Protein AF-A0A7R9XTR7-F1 (afdb_monomer_lite)

Structure (mmCIF, N/CA/C/O backbone):
data_AF-A0A7R9XTR7-F1
#
_entry.id   AF-A0A7R9XTR7-F1
#
loop_
_atom_site.group_PDB
_atom_site.id
_atom_site.type_symbol
_atom_site.label_atom_id
_atom_site.label_alt_id
_atom_site.label_comp_id
_atom_site.label_asym_id
_atom_site.label_entity_id
_atom_site.label_seq_id
_atom_site.pdbx_PDB_ins_code
_atom_site.Cartn_x
_atom_site.Cartn_y
_atom_site.Cartn_z
_atom_site.occupancy
_atom_site.B_iso_or_equiv
_atom_site.auth_seq_id
_atom_site.auth_comp_id
_atom_site.auth_asym_id
_atom_site.auth_atom_id
_atom_site.pdbx_PDB_model_num
ATOM 1 N N . ARG A 1 1 ? 5.551 -9.194 13.605 1.00 37.19 1 ARG A N 1
ATOM 2 C CA . ARG A 1 1 ? 5.983 -8.670 12.288 1.00 37.19 1 ARG A CA 1
ATOM 3 C C . ARG A 1 1 ? 6.541 -9.887 11.592 1.00 37.19 1 ARG A C 1
ATOM 5 O O . ARG A 1 1 ? 7.713 -10.141 11.761 1.00 37.19 1 ARG A O 1
ATOM 12 N N . A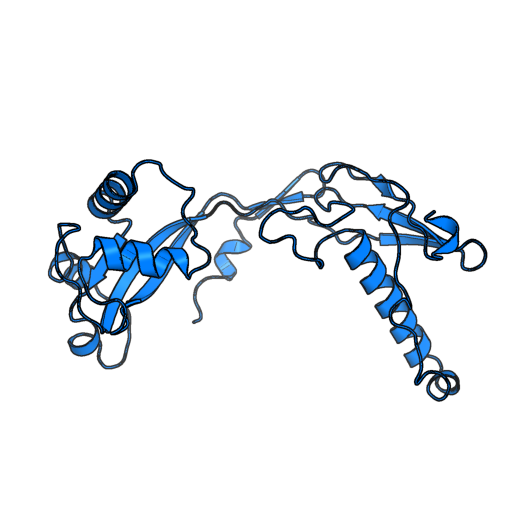SP A 1 2 ? 5.629 -10.682 11.061 1.00 39.00 2 ASP A N 1
ATOM 13 C CA . ASP A 1 2 ? 5.811 -11.920 10.304 1.00 39.00 2 ASP A CA 1
ATOM 14 C C . ASP A 1 2 ? 4.381 -12.432 10.219 1.00 39.00 2 ASP A C 1
ATOM 16 O O . ASP A 1 2 ? 3.925 -13.079 11.146 1.00 39.00 2 ASP A O 1
ATOM 20 N N . ASP A 1 3 ? 3.631 -11.944 9.237 1.00 37.72 3 ASP A N 1
ATOM 21 C CA . ASP A 1 3 ? 2.343 -12.509 8.846 1.00 37.72 3 ASP A CA 1
ATOM 22 C C . ASP A 1 3 ? 2.121 -12.111 7.380 1.00 37.72 3 ASP A C 1
ATOM 24 O O . ASP A 1 3 ? 1.920 -10.934 7.061 1.00 37.72 3 ASP A O 1
ATOM 28 N N . ASP A 1 4 ? 2.172 -13.131 6.524 1.00 44.88 4 ASP A N 1
ATOM 29 C CA . ASP A 1 4 ? 1.350 -13.259 5.317 1.00 44.88 4 ASP A CA 1
ATOM 30 C C . ASP A 1 4 ? 1.764 -12.589 3.992 1.00 44.88 4 ASP A C 1
ATOM 32 O O . ASP A 1 4 ? 0.917 -12.307 3.145 1.00 44.88 4 ASP A O 1
ATOM 36 N N . ASP A 1 5 ? 3.061 -12.418 3.715 1.00 44.66 5 ASP A N 1
ATOM 37 C CA . ASP A 1 5 ? 3.494 -12.135 2.328 1.00 44.66 5 ASP A CA 1
ATOM 38 C C . ASP A 1 5 ? 3.376 -13.374 1.405 1.00 44.66 5 ASP A C 1
ATOM 40 O O . ASP A 1 5 ? 3.413 -13.239 0.180 1.00 44.66 5 ASP A O 1
ATOM 44 N N . SER A 1 6 ? 3.193 -14.584 1.957 1.00 44.28 6 SER A N 1
ATOM 45 C CA . SER A 1 6 ? 2.977 -15.813 1.174 1.00 44.28 6 SER A CA 1
ATOM 46 C C . SER A 1 6 ? 1.624 -15.833 0.460 1.00 44.28 6 SER A C 1
ATOM 48 O O . SER A 1 6 ? 1.544 -16.286 -0.679 1.00 44.28 6 SER A O 1
ATOM 50 N N . ASP A 1 7 ? 0.587 -15.270 1.082 1.00 49.12 7 ASP A N 1
ATOM 51 C CA . ASP A 1 7 ? -0.782 -15.224 0.549 1.00 49.12 7 ASP A CA 1
ATOM 52 C C . ASP A 1 7 ? -0.934 -14.252 -0.639 1.00 49.12 7 ASP A C 1
ATOM 54 O O . ASP A 1 7 ? -1.880 -14.340 -1.425 1.00 49.12 7 ASP A O 1
ATOM 58 N N . ALA A 1 8 ? -0.003 -13.303 -0.791 1.00 46.91 8 ALA A N 1
ATOM 59 C CA . ALA A 1 8 ? -0.011 -12.324 -1.877 1.00 46.91 8 ALA A CA 1
ATOM 60 C C . ALA A 1 8 ? 0.462 -12.908 -3.221 1.00 46.91 8 ALA A C 1
ATOM 62 O O . ALA A 1 8 ? 0.075 -12.402 -4.279 1.00 46.91 8 ALA A O 1
ATOM 63 N N . LEU A 1 9 ? 1.288 -13.962 -3.200 1.00 50.53 9 LEU A N 1
ATOM 64 C CA . LEU A 1 9 ? 1.803 -14.602 -4.416 1.00 50.53 9 LEU A CA 1
ATOM 65 C C . LEU A 1 9 ? 0.721 -15.431 -5.125 1.00 50.53 9 LEU A C 1
ATOM 67 O O . LEU A 1 9 ? 0.607 -15.336 -6.348 1.00 50.53 9 LEU A O 1
ATOM 71 N N . ASP A 1 10 ? -0.131 -16.130 -4.369 1.00 57.94 10 ASP A N 1
ATOM 72 C CA . ASP A 1 10 ? -1.211 -16.982 -4.901 1.00 57.94 10 ASP A CA 1
ATOM 73 C C . ASP A 1 10 ? -2.412 -16.200 -5.464 1.00 57.94 10 ASP A C 1
ATOM 75 O O . ASP A 1 10 ? -3.229 -16.749 -6.201 1.00 57.94 10 ASP A O 1
ATOM 79 N N . ARG A 1 11 ? -2.519 -14.899 -5.168 1.00 65.94 11 ARG A N 1
ATOM 80 C CA . ARG A 1 11 ? -3.630 -14.030 -5.611 1.00 65.94 11 ARG A CA 1
ATOM 81 C C . ARG A 1 11 ? -3.288 -13.157 -6.812 1.00 65.94 11 ARG A C 1
ATOM 83 O O . ARG A 1 11 ? -4.054 -12.255 -7.160 1.00 65.94 11 ARG A O 1
ATOM 90 N N . SER A 1 12 ? -2.119 -13.366 -7.415 1.00 72.50 12 SER A N 1
ATOM 91 C CA . SER A 1 12 ? -1.645 -12.545 -8.524 1.00 72.50 12 SER A CA 1
ATOM 92 C C . SER A 1 12 ? -1.768 -13.253 -9.870 1.00 72.50 12 SER A C 1
ATOM 94 O O . SER A 1 12 ? -1.501 -14.444 -9.988 1.00 72.50 12 SER A O 1
ATOM 96 N N . PHE A 1 13 ? -2.167 -12.513 -10.904 1.00 70.75 13 PHE A N 1
ATOM 97 C CA . PHE A 1 13 ? -2.203 -13.012 -12.277 1.00 70.75 13 PHE A CA 1
ATOM 98 C C . PHE A 1 13 ? -1.620 -11.982 -13.241 1.00 70.75 13 PHE A C 1
ATOM 100 O O . PHE A 1 13 ? -1.721 -10.774 -13.022 1.00 70.75 13 PHE A O 1
ATOM 107 N N . ALA A 1 14 ? -0.999 -12.463 -14.314 1.00 69.62 14 ALA A N 1
ATOM 108 C CA . ALA A 1 14 ? -0.421 -11.620 -15.351 1.00 69.62 14 ALA A CA 1
ATOM 109 C C . ALA A 1 14 ? -1.361 -11.547 -16.561 1.00 69.62 14 ALA A C 1
ATOM 111 O O . ALA A 1 14 ? -1.838 -12.572 -17.047 1.00 69.62 14 ALA A O 1
ATOM 112 N N . CYS A 1 15 ? -1.636 -10.344 -17.062 1.00 61.56 15 CYS A N 1
ATOM 113 C CA . CYS A 1 15 ? -2.383 -10.149 -18.302 1.00 61.56 15 CYS A CA 1
ATOM 114 C C . CYS A 1 15 ? -1.872 -8.910 -19.039 1.00 61.56 15 CYS A C 1
ATOM 116 O O . CYS A 1 15 ? -1.843 -7.816 -18.483 1.00 61.56 15 CYS A O 1
ATOM 118 N N . GLY A 1 16 ? -1.457 -9.077 -20.297 1.00 55.44 16 GLY A N 1
ATOM 119 C CA . GLY A 1 16 ? -0.997 -7.965 -21.131 1.00 55.44 16 GLY A CA 1
ATOM 120 C C . GLY A 1 16 ? 0.206 -7.201 -20.565 1.00 55.44 16 GLY A C 1
ATOM 121 O O . GLY A 1 16 ? 0.227 -5.985 -20.691 1.00 55.44 16 GLY A O 1
ATOM 122 N N . GLY A 1 17 ? 1.174 -7.875 -19.926 1.00 57.94 17 GLY A N 1
ATOM 123 C CA . GLY A 1 17 ? 2.385 -7.249 -19.365 1.00 57.94 17 GLY A CA 1
ATOM 124 C C . GLY A 1 17 ? 2.191 -6.593 -17.989 1.00 57.94 17 GLY A C 1
ATOM 125 O O . GLY A 1 17 ? 3.024 -5.809 -17.530 1.00 57.94 17 GLY A O 1
ATOM 126 N N . LEU A 1 18 ? 1.052 -6.855 -17.347 1.00 60.84 18 LEU A N 1
ATOM 127 C CA . LEU A 1 18 ? 0.656 -6.306 -16.058 1.00 60.84 18 LEU A CA 1
ATOM 128 C C . LEU A 1 18 ? 0.387 -7.427 -15.062 1.00 60.84 18 LEU A C 1
ATOM 130 O O . LEU A 1 18 ? -0.408 -8.323 -15.339 1.00 60.84 18 LEU A O 1
ATOM 134 N N . ARG A 1 19 ? 0.969 -7.311 -13.868 1.00 71.94 19 ARG A N 1
ATOM 135 C CA . ARG A 1 19 ? 0.603 -8.093 -12.691 1.00 71.94 19 ARG A CA 1
ATOM 136 C C . ARG A 1 19 ? -0.593 -7.437 -12.015 1.00 71.94 19 ARG A C 1
ATOM 138 O O . ARG A 1 19 ? -0.502 -6.321 -11.492 1.00 71.94 19 ARG A O 1
ATOM 145 N N . TYR A 1 20 ? -1.690 -8.169 -11.995 1.00 68.62 20 TYR A N 1
ATOM 146 C CA . TYR A 1 20 ? -2.881 -7.893 -11.213 1.00 68.62 20 TYR A CA 1
ATOM 147 C C . TYR A 1 20 ? -2.810 -8.681 -9.913 1.00 68.62 20 TYR A C 1
ATOM 149 O O . TYR A 1 20 ? -2.221 -9.759 -9.867 1.00 68.62 20 TYR A O 1
ATOM 157 N N . VAL A 1 21 ? -3.426 -8.146 -8.868 1.00 72.50 21 VAL A N 1
ATOM 158 C CA . VAL A 1 21 ? -3.667 -8.871 -7.622 1.00 72.50 21 VAL A CA 1
ATOM 159 C C . VAL A 1 21 ? -5.155 -8.794 -7.355 1.00 72.50 21 VAL A C 1
ATOM 161 O O . VAL A 1 21 ? -5.735 -7.704 -7.402 1.00 72.50 21 VAL A O 1
ATOM 164 N N . GLU A 1 22 ? -5.777 -9.946 -7.131 1.00 70.38 22 GLU A N 1
ATOM 165 C CA . GLU A 1 22 ? -7.180 -10.010 -6.748 1.00 70.38 22 GLU A CA 1
ATOM 166 C C . GLU A 1 22 ? -7.400 -9.183 -5.470 1.00 70.38 22 GLU A C 1
ATOM 168 O O . GLU A 1 22 ? -6.570 -9.244 -4.559 1.00 70.38 22 GLU A O 1
ATOM 173 N N . PRO A 1 23 ? -8.480 -8.383 -5.373 1.00 74.62 23 PRO A N 1
ATOM 174 C CA . PRO A 1 23 ? -8.777 -7.657 -4.149 1.00 74.62 23 PRO A CA 1
ATOM 175 C C . PRO A 1 23 ? -8.852 -8.606 -2.953 1.00 74.62 23 PRO A C 1
ATOM 177 O O . PRO A 1 23 ? -9.579 -9.595 -2.980 1.00 74.62 23 PRO A O 1
ATOM 180 N N . TYR A 1 24 ? -8.137 -8.284 -1.881 1.00 73.88 24 TYR A N 1
ATOM 181 C CA . TYR A 1 24 ? -8.086 -9.130 -0.690 1.00 73.88 24 TYR A CA 1
ATOM 182 C C . TYR A 1 24 ? -8.361 -8.331 0.572 1.00 73.88 24 TYR A C 1
ATOM 184 O O . TYR A 1 24 ? -8.251 -7.104 0.605 1.00 73.88 24 TYR A O 1
ATOM 192 N N . ARG A 1 25 ? -8.725 -9.030 1.646 1.00 79.94 25 ARG A N 1
ATOM 193 C CA . ARG A 1 25 ? -8.897 -8.408 2.955 1.00 79.94 25 ARG A CA 1
ATOM 194 C C . ARG A 1 25 ? -7.608 -8.520 3.745 1.00 79.94 25 ARG A C 1
ATOM 196 O O . ARG A 1 25 ? -7.034 -9.596 3.841 1.00 79.94 25 ARG A O 1
ATOM 203 N N . ARG A 1 26 ? -7.166 -7.408 4.323 1.00 80.62 26 ARG A N 1
ATOM 204 C CA . ARG A 1 26 ? -5.996 -7.360 5.202 1.00 80.62 26 ARG A CA 1
ATOM 205 C C . ARG A 1 26 ? -6.397 -6.807 6.553 1.00 80.62 26 ARG A C 1
ATOM 207 O O . ARG A 1 26 ? -7.062 -5.771 6.616 1.00 80.62 26 ARG A O 1
ATOM 214 N N . ARG A 1 27 ? -5.952 -7.470 7.618 1.00 84.31 27 ARG A N 1
ATOM 215 C CA . ARG A 1 27 ? -6.090 -6.990 8.993 1.00 84.31 27 ARG A CA 1
ATOM 216 C C . ARG A 1 27 ? -4.797 -6.337 9.440 1.00 84.31 27 ARG A C 1
ATOM 218 O O . ARG A 1 27 ? -3.711 -6.859 9.207 1.00 84.31 27 ARG A O 1
ATOM 225 N N . VAL A 1 28 ? -4.916 -5.179 10.069 1.00 82.06 28 VAL A N 1
ATOM 226 C CA . VAL A 1 28 ? -3.787 -4.475 10.668 1.00 82.06 28 VAL A CA 1
ATOM 227 C C . VAL A 1 28 ? -4.092 -4.208 12.123 1.00 82.06 28 VAL A C 1
ATOM 229 O O . VAL A 1 28 ? -5.154 -3.696 12.468 1.00 82.06 28 VAL A O 1
ATOM 232 N N . ARG A 1 29 ? -3.128 -4.565 12.969 1.00 86.31 29 ARG A N 1
ATOM 233 C CA . ARG A 1 29 ? -3.207 -4.405 14.414 1.00 86.31 29 ARG A CA 1
ATOM 234 C C . ARG A 1 29 ? -2.263 -3.299 14.861 1.00 86.31 29 ARG A C 1
ATOM 236 O O . ARG A 1 29 ? -1.080 -3.309 14.521 1.00 86.31 29 ARG A O 1
ATOM 243 N N . VAL A 1 30 ? -2.780 -2.345 15.625 1.00 85.94 30 VAL A N 1
ATOM 244 C CA . VAL A 1 30 ? -2.042 -1.172 16.107 1.00 85.94 30 VAL A CA 1
ATOM 245 C C . VAL A 1 30 ? -2.338 -0.970 17.585 1.00 85.94 30 VAL A C 1
ATOM 247 O O . VAL A 1 30 ? -3.437 -1.251 18.050 1.00 85.94 30 VAL A O 1
ATOM 250 N N . ARG A 1 31 ? -1.361 -0.470 18.346 1.00 88.69 31 ARG A N 1
ATOM 251 C CA . ARG A 1 31 ? -1.598 -0.037 19.726 1.00 88.69 31 ARG A CA 1
ATOM 252 C C . ARG A 1 31 ? -1.850 1.460 19.792 1.00 88.69 31 ARG A C 1
ATOM 254 O O . ARG A 1 31 ? -1.109 2.250 19.202 1.00 88.69 31 ARG A O 1
ATOM 261 N N . VAL A 1 32 ? -2.867 1.843 20.553 1.00 89.19 32 VAL A N 1
ATOM 262 C CA . VAL A 1 32 ? -3.177 3.247 20.825 1.00 89.19 32 VAL A CA 1
ATOM 263 C C . VAL A 1 32 ? -2.072 3.831 21.697 1.00 89.19 32 VAL A C 1
ATOM 265 O O . VAL A 1 32 ? -1.732 3.287 22.748 1.00 89.19 32 VAL A O 1
ATOM 268 N N . SER A 1 33 ? -1.460 4.918 21.238 1.00 88.31 33 SER A N 1
ATOM 269 C CA . SER A 1 33 ? -0.439 5.624 22.007 1.00 88.31 33 SER A CA 1
ATOM 270 C C . SER A 1 33 ? -1.089 6.651 22.928 1.00 88.31 33 SER A C 1
ATOM 272 O O . SER A 1 33 ? -2.184 7.130 22.655 1.00 88.31 33 SER A O 1
ATOM 274 N N . LYS A 1 34 ? -0.380 7.058 23.985 1.00 89.69 34 LYS A N 1
ATOM 275 C CA . LYS A 1 34 ? -0.881 8.041 24.959 1.00 89.69 34 LYS A CA 1
ATOM 276 C C . LYS A 1 34 ? -1.281 9.388 24.354 1.00 89.69 34 LYS A C 1
ATOM 278 O O . LYS A 1 34 ? -2.157 10.059 24.870 1.00 89.69 34 LYS A O 1
ATOM 283 N N . ARG A 1 35 ? -0.660 9.794 23.244 1.00 88.75 35 ARG A N 1
ATOM 284 C CA . ARG A 1 35 ? -1.013 11.042 22.545 1.00 88.75 35 ARG A CA 1
ATOM 285 C C . ARG A 1 35 ? -2.368 10.964 21.828 1.00 88.75 35 ARG A C 1
ATOM 287 O O . ARG A 1 35 ? -2.907 11.998 21.456 1.00 88.75 35 ARG A O 1
ATOM 294 N N . HIS A 1 36 ? -2.859 9.752 21.597 1.00 87.81 36 HIS A N 1
ATOM 295 C CA . HIS A 1 36 ? -4.021 9.459 20.767 1.00 87.81 36 HIS A CA 1
ATOM 296 C C . HIS A 1 36 ? -5.113 8.725 21.547 1.00 87.81 36 HIS A C 1
ATOM 298 O O . HIS A 1 36 ? -5.946 8.080 20.925 1.00 87.81 36 HIS A O 1
ATOM 304 N N . GLU A 1 37 ? -5.079 8.757 22.879 1.00 92.19 37 GLU A N 1
ATOM 305 C CA . GLU A 1 37 ? -6.218 8.317 23.687 1.00 92.19 37 GLU A CA 1
ATOM 306 C C . GLU A 1 37 ? -7.343 9.356 23.613 1.00 92.19 37 GLU A C 1
ATOM 308 O O . GLU A 1 37 ? -7.081 10.548 23.440 1.00 92.19 37 GLU A O 1
ATOM 313 N N . GLY A 1 38 ? -8.591 8.912 23.707 1.00 93.31 38 GLY A N 1
ATOM 314 C CA . GLY A 1 38 ? -9.751 9.776 23.491 1.00 93.31 38 GLY A CA 1
ATOM 315 C C . GLY A 1 38 ? -10.956 8.994 22.996 1.00 93.31 38 GLY A C 1
ATOM 316 O O . GLY A 1 38 ? -10.984 7.771 23.106 1.00 93.31 38 GLY A O 1
ATOM 317 N N . ALA A 1 39 ? -11.943 9.694 22.438 1.00 94.25 39 ALA A N 1
ATOM 318 C CA . ALA A 1 39 ? -13.087 9.046 21.807 1.00 94.25 39 ALA A CA 1
ATOM 319 C C . ALA A 1 39 ? -12.620 8.118 20.675 1.00 94.25 39 ALA A C 1
ATOM 321 O O . ALA A 1 39 ? -11.698 8.455 19.923 1.00 94.25 39 ALA A O 1
ATOM 322 N N . PHE A 1 40 ? -13.256 6.957 20.531 1.00 91.94 40 PHE A N 1
ATOM 323 C CA . PHE A 1 40 ? -12.828 5.940 19.575 1.00 91.94 40 PHE A CA 1
ATOM 324 C C . PHE A 1 40 ? -12.753 6.469 18.138 1.00 91.94 40 PHE A C 1
ATOM 326 O O . PHE A 1 40 ? -11.797 6.180 17.415 1.00 91.94 40 PHE A O 1
ATOM 333 N N . ARG A 1 41 ? -13.698 7.329 17.752 1.00 90.12 41 ARG A N 1
ATOM 334 C CA . ARG A 1 41 ? -13.678 8.099 16.503 1.00 90.12 41 ARG A CA 1
ATOM 335 C C . ARG A 1 41 ? -12.341 8.800 16.265 1.00 90.12 41 ARG A C 1
ATOM 337 O O . ARG A 1 41 ? -11.740 8.646 15.203 1.00 90.12 41 ARG A O 1
ATOM 344 N N . ASP A 1 42 ? -11.877 9.569 17.244 1.00 89.00 42 ASP A N 1
ATOM 345 C CA . ASP A 1 42 ? -10.661 10.370 17.117 1.00 89.00 42 ASP A CA 1
ATOM 346 C C . ASP A 1 42 ? -9.434 9.465 17.036 1.00 89.00 42 ASP A C 1
ATOM 348 O O . ASP A 1 42 ? -8.507 9.733 16.268 1.00 89.00 42 ASP A O 1
ATOM 352 N N . VAL A 1 43 ? -9.441 8.348 17.771 1.00 89.56 43 VAL A N 1
ATOM 353 C CA . VAL A 1 43 ? -8.401 7.318 17.669 1.00 89.56 43 VAL A CA 1
ATOM 354 C C . VAL A 1 43 ? -8.340 6.756 16.247 1.00 89.56 43 VAL A C 1
ATOM 356 O O . VAL A 1 43 ? -7.255 6.694 15.663 1.00 89.56 43 VAL A O 1
ATOM 359 N N . LEU A 1 44 ? -9.486 6.390 15.664 1.00 86.88 44 LEU A N 1
ATOM 360 C CA . LEU A 1 44 ? -9.574 5.868 14.298 1.00 86.88 44 LEU A CA 1
ATOM 361 C C . LEU A 1 44 ? -9.040 6.888 13.284 1.00 86.88 44 LEU A C 1
ATOM 363 O O . LEU A 1 44 ? -8.139 6.566 12.510 1.00 86.88 44 LEU A O 1
ATOM 367 N N . VAL A 1 45 ? -9.496 8.142 13.335 1.00 83.25 45 VAL A N 1
ATOM 368 C CA . VAL A 1 45 ? -9.048 9.213 12.423 1.00 83.25 45 VAL A CA 1
ATOM 369 C C . VAL A 1 45 ? -7.538 9.481 12.546 1.00 83.25 45 VAL A C 1
ATOM 371 O O . VAL A 1 45 ? -6.822 9.594 11.541 1.00 83.25 45 VAL A O 1
ATOM 374 N N . ASN A 1 46 ? -7.011 9.528 13.770 1.00 78.81 46 ASN A N 1
ATOM 375 C CA . ASN A 1 46 ? -5.602 9.838 14.029 1.00 78.81 46 ASN A CA 1
ATOM 376 C C . ASN A 1 46 ? -4.636 8.697 13.673 1.00 78.81 46 ASN A C 1
ATOM 378 O O . ASN A 1 46 ? -3.467 8.952 13.368 1.00 78.81 46 ASN A O 1
ATOM 382 N N . GLN A 1 47 ? -5.090 7.443 13.713 1.00 71.75 47 GLN A N 1
ATOM 383 C CA . GLN A 1 47 ? -4.272 6.281 13.347 1.00 71.75 47 GLN A CA 1
ATOM 384 C C . GLN A 1 47 ? -4.302 6.004 11.837 1.00 71.75 47 GLN A C 1
ATOM 386 O O . GLN A 1 47 ? -3.303 5.578 11.251 1.00 71.75 47 GLN A O 1
ATOM 391 N N . VAL A 1 48 ? -5.421 6.312 11.184 1.00 61.44 48 VAL A N 1
ATOM 392 C CA . VAL A 1 48 ? -5.644 6.122 9.741 1.00 61.44 48 VAL A CA 1
ATOM 393 C C . VAL A 1 48 ? -4.918 7.190 8.915 1.00 61.44 48 VAL A C 1
ATOM 395 O O . VAL A 1 48 ? -4.346 6.877 7.875 1.00 61.44 48 VAL A O 1
ATOM 398 N N . SER A 1 49 ? -4.816 8.424 9.419 1.00 52.06 49 SER A N 1
ATOM 399 C CA . SER A 1 49 ? -4.045 9.505 8.775 1.00 52.06 49 SER A CA 1
ATOM 400 C C . SER A 1 49 ? -2.523 9.294 8.776 1.00 52.06 49 SER A C 1
ATOM 402 O O . SER A 1 49 ? -1.821 9.903 7.969 1.00 52.06 49 SER A O 1
ATOM 404 N N . LYS A 1 50 ? -1.993 8.442 9.666 1.00 52.16 50 LYS A N 1
ATOM 405 C CA . LYS A 1 50 ? -0.546 8.172 9.792 1.00 52.16 50 LYS A CA 1
ATOM 406 C C . LYS 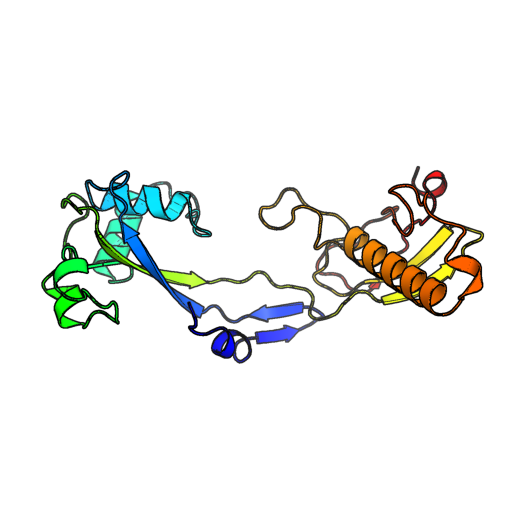A 1 50 ? -0.085 6.861 9.172 1.00 52.16 50 LYS A C 1
ATOM 408 O O . LYS A 1 50 ? 1.117 6.662 9.008 1.00 52.16 50 LYS A O 1
ATOM 413 N N . SER A 1 51 ? -1.005 5.955 8.882 1.00 47.16 51 SER A N 1
ATOM 414 C CA . SER A 1 51 ? -0.695 4.676 8.254 1.00 47.16 51 SER A CA 1
ATOM 415 C C . SER A 1 51 ? -0.896 4.784 6.734 1.00 47.16 51 SER A C 1
ATOM 417 O O . SER A 1 51 ? -1.380 5.800 6.241 1.00 47.16 51 SER A O 1
ATOM 419 N N . GLU A 1 52 ? -0.504 3.769 5.958 1.00 44.69 52 GLU A N 1
ATOM 420 C CA . GLU A 1 52 ? -0.766 3.605 4.506 1.00 44.69 52 GLU A CA 1
ATOM 421 C C . GLU A 1 52 ? -2.277 3.543 4.138 1.00 44.69 52 GLU A C 1
ATOM 423 O O . GLU A 1 52 ? -2.706 2.815 3.239 1.00 44.69 52 GLU A O 1
ATOM 428 N N . PHE A 1 53 ? -3.106 4.241 4.906 1.00 48.16 53 PHE A N 1
ATOM 429 C CA . PHE A 1 53 ? -4.537 4.096 5.095 1.00 48.16 53 PHE A CA 1
ATOM 430 C C . PHE A 1 53 ? -5.232 5.450 5.007 1.00 48.16 53 PHE A C 1
ATOM 432 O O . PHE A 1 53 ? -6.314 5.571 5.555 1.00 48.16 53 PHE A O 1
ATOM 439 N N . ALA A 1 54 ? -4.672 6.465 4.340 1.00 47.69 54 ALA A N 1
ATOM 440 C CA . ALA A 1 54 ? -5.432 7.682 4.067 1.00 47.69 54 ALA A CA 1
ATOM 441 C C . ALA A 1 54 ? -6.767 7.274 3.425 1.00 47.69 54 ALA A C 1
ATOM 443 O O . ALA A 1 54 ? -6.802 6.824 2.274 1.00 47.69 54 ALA A O 1
ATOM 444 N N . ALA A 1 55 ? -7.841 7.319 4.219 1.00 41.78 55 ALA A N 1
ATOM 445 C CA . ALA A 1 55 ? -9.164 6.983 3.752 1.00 41.78 55 ALA A CA 1
ATOM 446 C C . ALA A 1 55 ? -9.412 7.913 2.571 1.00 41.78 55 ALA A C 1
ATOM 448 O O . ALA A 1 55 ? -9.086 9.102 2.636 1.00 41.78 55 ALA A O 1
ATOM 449 N N . ARG A 1 56 ? -9.939 7.372 1.468 1.00 45.81 56 ARG A N 1
ATOM 450 C CA . ARG A 1 56 ? -10.592 8.230 0.478 1.00 45.81 56 ARG A CA 1
ATOM 451 C C . ARG A 1 56 ? -11.467 9.183 1.277 1.00 45.81 56 ARG A C 1
ATOM 453 O O . ARG A 1 56 ? -12.225 8.682 2.101 1.00 45.81 56 ARG A O 1
ATOM 460 N N . ASN A 1 57 ? -11.289 10.489 1.079 1.00 47.38 57 ASN A N 1
ATOM 461 C CA . ASN A 1 57 ? -12.110 11.524 1.696 1.00 47.38 57 ASN A CA 1
ATOM 462 C C . ASN A 1 57 ? -13.578 11.115 1.507 1.00 47.38 57 ASN A C 1
ATOM 464 O O . ASN A 1 57 ? -14.114 11.267 0.412 1.00 47.38 57 ASN A O 1
ATOM 468 N N . SER A 1 58 ? -14.176 10.474 2.510 1.00 54.03 58 SER A N 1
ATOM 469 C CA . SER A 1 58 ? -15.610 10.272 2.548 1.00 54.03 58 SER A CA 1
ATOM 470 C C . SER A 1 58 ? -16.161 11.561 3.112 1.00 54.03 58 SER A C 1
ATOM 472 O O . SER A 1 58 ? -15.676 12.035 4.140 1.00 54.03 58 SER A O 1
ATOM 474 N N . ASP A 1 59 ? -17.151 12.129 2.434 1.00 60.06 59 ASP A N 1
ATOM 475 C CA . ASP A 1 59 ? -17.754 13.393 2.858 1.00 60.06 59 ASP A CA 1
ATOM 476 C C . ASP A 1 59 ? -18.364 13.284 4.271 1.00 60.06 59 ASP A C 1
ATOM 478 O O . ASP A 1 59 ? -18.462 14.283 4.979 1.00 60.06 59 ASP A O 1
ATOM 482 N N . ASP A 1 60 ? -18.677 12.057 4.715 1.00 80.25 60 ASP A N 1
ATOM 483 C CA . ASP A 1 60 ? -19.096 11.731 6.078 1.00 80.25 60 ASP A CA 1
ATOM 484 C C . ASP A 1 60 ? -18.203 10.638 6.699 1.00 80.25 60 ASP A C 1
ATOM 486 O O . ASP A 1 60 ? -18.298 9.448 6.383 1.00 80.25 60 ASP A O 1
ATOM 490 N N . VAL A 1 61 ? -17.277 11.059 7.561 1.00 76.44 61 VAL A N 1
ATOM 491 C CA . VAL A 1 61 ? -16.318 10.187 8.261 1.00 76.44 61 VAL A CA 1
ATOM 492 C C . VAL A 1 61 ? -16.993 9.375 9.372 1.00 76.44 61 VAL A C 1
ATOM 494 O O . VAL A 1 61 ? -16.581 8.246 9.651 1.00 76.44 61 VAL A O 1
ATOM 497 N N . ASP A 1 62 ? -18.049 9.906 9.983 1.00 82.06 62 ASP A N 1
ATOM 498 C CA . ASP A 1 62 ? -18.679 9.302 11.157 1.00 82.06 62 ASP A CA 1
ATOM 499 C C . ASP A 1 62 ? -19.578 8.146 10.731 1.00 82.06 62 ASP A C 1
ATOM 501 O O . ASP A 1 62 ? -19.469 7.040 11.268 1.00 82.06 62 ASP A O 1
ATOM 505 N N . ALA A 1 63 ? -20.379 8.356 9.683 1.00 85.00 63 ALA A N 1
ATOM 506 C CA . ALA A 1 63 ? -21.178 7.297 9.076 1.00 85.00 63 ALA A CA 1
ATOM 507 C C . ALA A 1 63 ? -20.301 6.139 8.568 1.00 85.00 63 ALA A C 1
ATOM 509 O O . ALA A 1 63 ? -20.655 4.962 8.725 1.00 85.00 63 ALA A O 1
ATOM 510 N N . TYR A 1 64 ? -19.129 6.452 8.003 1.00 84.06 64 TYR A N 1
ATOM 511 C CA . TYR A 1 64 ? -18.167 5.444 7.563 1.00 84.06 64 TYR A CA 1
ATOM 512 C C . TYR A 1 64 ? -17.682 4.572 8.730 1.00 84.06 64 TYR A C 1
ATOM 514 O O . TYR A 1 64 ? -17.755 3.340 8.647 1.00 84.06 64 TYR A O 1
ATOM 522 N N . TRP A 1 65 ? -17.222 5.183 9.828 1.00 86.88 65 TRP A N 1
ATOM 523 C CA . TRP A 1 65 ? -16.709 4.433 10.977 1.00 86.88 65 TRP A CA 1
ATOM 524 C C . TRP A 1 65 ? -17.798 3.686 11.735 1.00 86.88 65 TRP A C 1
ATOM 526 O O . TRP A 1 65 ? -17.552 2.560 12.160 1.00 86.88 65 TRP A O 1
ATOM 536 N N . ALA A 1 66 ? -19.006 4.239 11.832 1.00 89.06 66 ALA A N 1
ATOM 537 C CA . ALA A 1 66 ? -20.135 3.557 12.456 1.00 89.06 66 ALA A CA 1
ATOM 538 C C . ALA A 1 66 ? -20.485 2.280 11.677 1.00 89.06 66 ALA A C 1
ATOM 540 O O . ALA A 1 66 ? -20.638 1.206 12.256 1.00 89.06 66 ALA A O 1
ATOM 541 N N . THR A 1 67 ? -20.497 2.367 10.344 1.00 88.25 67 THR A N 1
ATOM 542 C CA . THR A 1 67 ? -20.712 1.207 9.468 1.00 88.25 67 THR A CA 1
ATOM 543 C C . THR A 1 67 ? -19.575 0.189 9.580 1.00 88.25 67 THR A C 1
ATOM 545 O O . THR A 1 67 ? -19.809 -1.020 9.540 1.00 88.25 67 THR A O 1
ATOM 548 N N . ALA A 1 68 ? -18.326 0.647 9.702 1.00 88.12 68 ALA A N 1
ATOM 549 C CA . ALA A 1 68 ? -17.178 -0.236 9.878 1.00 88.12 68 ALA A CA 1
ATOM 550 C C . ALA A 1 68 ? -17.213 -0.963 11.233 1.00 88.12 68 ALA A C 1
ATOM 552 O O . ALA A 1 68 ? -16.921 -2.159 11.274 1.00 88.12 68 ALA A O 1
ATOM 553 N N . LEU A 1 69 ? -17.602 -0.271 12.307 1.00 90.38 69 LEU A N 1
ATOM 554 C CA . LEU A 1 69 ? -17.738 -0.830 13.652 1.00 90.38 69 LEU A CA 1
ATOM 555 C C . LEU A 1 69 ? -18.874 -1.857 13.710 1.00 90.38 69 LEU A C 1
ATOM 557 O O . LEU A 1 69 ? -18.642 -3.000 14.097 1.00 90.38 69 LEU A O 1
ATOM 561 N N . ALA A 1 70 ? -20.059 -1.505 13.203 1.00 89.88 70 ALA A N 1
ATOM 562 C CA . ALA A 1 70 ? -21.204 -2.416 13.128 1.00 89.88 70 ALA A CA 1
ATOM 563 C C . ALA A 1 70 ? -20.893 -3.681 12.307 1.00 89.88 70 ALA A C 1
ATOM 565 O O . ALA A 1 70 ? -21.310 -4.783 12.655 1.00 89.88 70 ALA A O 1
ATOM 566 N N . ALA A 1 71 ? -20.105 -3.541 11.237 1.00 88.31 71 ALA A N 1
ATOM 567 C CA . ALA A 1 71 ? -19.652 -4.659 10.411 1.00 88.31 71 ALA A CA 1
ATOM 568 C C . ALA A 1 71 ? -18.442 -5.418 10.991 1.00 88.31 71 ALA A C 1
ATOM 570 O O . ALA A 1 71 ? -17.892 -6.273 10.296 1.00 88.31 71 ALA A O 1
ATOM 571 N N . ARG A 1 72 ? -17.982 -5.088 12.209 1.00 88.88 72 ARG A N 1
ATOM 572 C CA . ARG A 1 72 ? -16.790 -5.668 12.859 1.00 88.88 72 ARG A CA 1
ATOM 573 C C . ARG A 1 72 ? -15.502 -5.552 12.033 1.00 88.88 72 ARG A C 1
ATOM 575 O O . ARG A 1 72 ? -14.556 -6.309 12.236 1.00 88.88 72 ARG A O 1
ATOM 582 N N . ARG A 1 73 ? -15.442 -4.581 11.116 1.00 87.31 73 ARG A N 1
ATOM 583 C CA . ARG A 1 73 ? -14.232 -4.239 10.349 1.00 87.31 73 ARG A CA 1
ATOM 584 C C . ARG A 1 73 ? -13.259 -3.398 11.161 1.00 87.31 73 ARG A C 1
ATOM 586 O O . ARG A 1 73 ? -12.082 -3.356 10.831 1.00 87.31 73 ARG A O 1
ATOM 593 N N . VAL A 1 74 ? -13.729 -2.741 12.214 1.00 89.62 74 VAL A N 1
ATOM 594 C CA . VAL A 1 74 ? -12.871 -2.174 13.254 1.00 89.62 74 VAL A CA 1
ATOM 595 C C . VAL A 1 74 ? -13.297 -2.723 14.600 1.00 89.62 74 VAL A C 1
ATOM 597 O O . VAL A 1 74 ? -14.491 -2.816 14.875 1.00 89.62 74 VAL A O 1
ATOM 600 N N . ARG A 1 75 ? -12.321 -3.131 15.408 1.00 91.69 75 ARG A N 1
ATOM 601 C CA . ARG A 1 75 ? -12.529 -3.717 16.737 1.00 91.69 75 ARG A CA 1
ATOM 602 C C . ARG A 1 75 ? -11.382 -3.323 17.652 1.00 91.69 75 ARG A C 1
ATOM 604 O O . ARG A 1 75 ? -10.274 -3.070 17.177 1.00 91.69 75 ARG A O 1
ATOM 611 N N . CYS A 1 76 ? -11.611 -3.298 18.957 1.00 92.56 76 CYS A N 1
ATOM 612 C CA . CYS A 1 76 ? -10.553 -3.005 19.913 1.00 92.56 76 CYS A CA 1
ATOM 613 C C . CYS A 1 76 ? -10.607 -3.916 21.146 1.00 92.56 76 CYS A C 1
ATOM 615 O O . CYS A 1 76 ? -11.595 -4.601 21.380 1.00 92.56 76 CYS A O 1
ATOM 617 N N . VAL A 1 77 ? -9.513 -3.932 21.907 1.00 93.81 77 VAL A N 1
ATOM 618 C CA . VAL A 1 77 ? -9.423 -4.506 23.254 1.00 93.81 77 VAL A CA 1
ATOM 619 C C . VAL A 1 77 ? -8.797 -3.448 24.151 1.00 93.81 77 VAL A C 1
ATOM 621 O O . VAL A 1 77 ? -7.577 -3.242 24.115 1.00 93.81 77 VAL A O 1
ATOM 624 N N . ILE A 1 78 ? -9.628 -2.767 24.941 1.00 90.50 78 ILE A N 1
ATO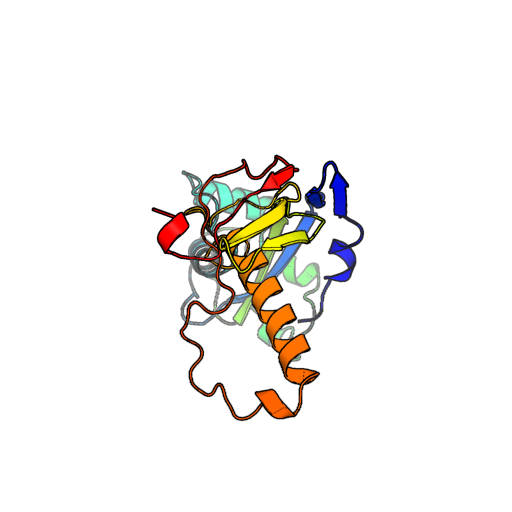M 625 C CA . ILE A 1 78 ? -9.230 -1.602 25.750 1.00 90.50 78 ILE A CA 1
ATOM 626 C C . ILE A 1 78 ? -8.109 -1.931 26.752 1.00 90.50 78 ILE A C 1
ATOM 628 O O . ILE A 1 78 ? -7.174 -1.159 26.943 1.00 90.50 78 ILE A O 1
ATOM 632 N N . ASP A 1 79 ? -8.138 -3.122 27.343 1.00 82.44 79 ASP A N 1
ATOM 633 C CA . ASP A 1 79 ? -7.220 -3.536 28.413 1.00 82.44 79 ASP A CA 1
ATOM 634 C C . ASP A 1 79 ? -6.253 -4.645 27.941 1.00 82.44 79 ASP A C 1
ATOM 636 O O . ASP A 1 79 ? -5.901 -5.598 28.645 1.00 82.44 79 ASP A O 1
ATOM 640 N N . ALA A 1 80 ? -5.810 -4.512 26.685 1.00 82.12 80 ALA A N 1
ATOM 641 C CA . ALA A 1 80 ? -4.947 -5.476 26.009 1.00 82.12 80 ALA A CA 1
ATOM 642 C C . ALA A 1 80 ? -3.614 -5.713 26.735 1.00 82.12 80 ALA A C 1
ATOM 644 O O . ALA A 1 80 ? -3.119 -6.836 26.748 1.00 82.12 80 ALA A O 1
ATOM 645 N N . LEU A 1 81 ? -3.026 -4.685 27.357 1.00 80.94 81 LEU A N 1
ATOM 646 C CA . LEU A 1 81 ? -1.755 -4.818 28.079 1.00 80.94 81 LEU A CA 1
ATOM 647 C C . LEU A 1 81 ? -1.868 -5.698 29.326 1.00 80.94 81 LEU A C 1
ATOM 649 O O . LEU A 1 81 ? -0.950 -6.467 29.604 1.00 80.94 81 LEU A O 1
ATOM 653 N N . ARG A 1 82 ? -2.976 -5.606 30.069 1.00 82.69 82 ARG A N 1
ATOM 654 C CA . ARG A 1 82 ? -3.181 -6.423 31.271 1.00 82.69 82 ARG A CA 1
ATOM 655 C C . ARG A 1 82 ? -3.523 -7.864 30.914 1.00 82.69 82 ARG A C 1
ATOM 657 O O . ARG A 1 82 ? -3.068 -8.779 31.592 1.00 82.69 82 ARG A O 1
ATOM 664 N N . LYS A 1 83 ? -4.317 -8.066 29.859 1.00 81.44 83 LYS A N 1
ATOM 665 C CA . LYS A 1 83 ? -4.783 -9.394 29.428 1.00 81.44 83 LYS A CA 1
ATOM 666 C C . LYS A 1 83 ? -3.763 -10.155 28.582 1.00 81.44 83 LYS A C 1
ATOM 668 O O . LYS A 1 83 ? -3.690 -11.373 28.681 1.00 81.44 83 LYS A O 1
ATOM 673 N N . MET A 1 84 ? -2.940 -9.446 27.809 1.00 84.00 84 MET A N 1
ATOM 674 C CA . MET A 1 84 ? -1.865 -10.009 26.980 1.00 84.00 84 MET A CA 1
ATOM 675 C C . MET A 1 84 ? -0.506 -9.371 27.329 1.00 84.00 84 MET A C 1
ATOM 677 O O . MET A 1 84 ? 0.123 -8.721 26.484 1.00 84.00 84 MET A O 1
ATOM 681 N N . PRO A 1 85 ? -0.009 -9.547 28.570 1.00 73.06 85 PRO A N 1
ATOM 682 C CA . PRO A 1 85 ? 1.192 -8.861 29.053 1.00 73.06 85 PRO A CA 1
ATOM 683 C C . PRO A 1 85 ? 2.470 -9.307 28.334 1.00 73.06 85 PRO A C 1
ATOM 685 O O . PRO A 1 85 ? 3.403 -8.523 28.184 1.00 73.06 85 PRO A O 1
ATOM 688 N N . ARG A 1 86 ? 2.508 -10.553 27.850 1.00 77.00 86 ARG A N 1
ATOM 689 C CA . ARG A 1 86 ? 3.633 -11.110 27.081 1.00 77.00 86 ARG A CA 1
ATOM 690 C C . ARG A 1 86 ? 3.482 -10.915 25.565 1.00 77.00 86 ARG A C 1
ATOM 692 O O . ARG A 1 86 ? 4.301 -11.423 24.808 1.00 77.00 86 ARG A O 1
ATOM 699 N N . GLY A 1 87 ? 2.457 -10.180 25.124 1.00 72.94 87 GLY A N 1
ATOM 700 C CA . GLY A 1 87 ? 2.011 -10.191 23.731 1.00 72.94 87 GLY A CA 1
ATOM 701 C C . GLY A 1 87 ? 1.185 -11.440 23.405 1.00 72.94 87 GLY A C 1
ATOM 702 O O . GLY A 1 87 ? 0.863 -12.221 24.299 1.00 72.94 87 GLY A O 1
ATOM 703 N N . GLY A 1 88 ? 0.815 -11.594 22.136 1.00 80.19 88 GLY A N 1
ATOM 704 C CA . GLY A 1 88 ? -0.052 -12.671 21.653 1.00 80.19 88 GLY A CA 1
ATOM 705 C C . GLY A 1 88 ? -1.238 -12.149 20.848 1.00 80.19 88 GLY A C 1
ATOM 706 O O . GLY A 1 88 ? -1.366 -10.941 20.623 1.00 80.19 88 GLY A O 1
ATOM 707 N N . GLU A 1 89 ? -2.085 -13.073 20.406 1.00 85.38 89 GLU A N 1
ATOM 708 C CA . GLU A 1 89 ? -3.339 -12.759 19.728 1.00 85.38 89 GLU A CA 1
ATOM 709 C C . GLU A 1 89 ? -4.482 -12.626 20.735 1.00 85.38 89 GLU A C 1
ATOM 711 O O . GLU A 1 89 ? -4.574 -13.395 21.692 1.00 85.38 89 GLU A O 1
ATOM 716 N N . ALA A 1 90 ? -5.360 -11.648 20.516 1.00 87.56 90 ALA A N 1
ATOM 717 C CA . ALA A 1 90 ? -6.582 -11.523 21.299 1.00 87.56 90 ALA A CA 1
ATOM 718 C C . ALA A 1 90 ? -7.615 -12.555 20.835 1.00 87.56 90 ALA A C 1
ATOM 720 O O . ALA A 1 90 ? -7.802 -12.760 19.633 1.00 87.56 90 ALA A O 1
ATOM 721 N N . THR A 1 91 ? -8.300 -13.172 21.797 1.00 89.56 91 THR A N 1
ATOM 722 C CA . THR A 1 91 ? -9.389 -14.119 21.536 1.00 89.56 91 THR A CA 1
ATOM 723 C C . THR A 1 91 ? -10.654 -13.388 21.078 1.00 89.56 91 THR A C 1
ATOM 725 O O . THR A 1 91 ? -10.841 -12.207 21.369 1.00 89.56 91 THR A O 1
ATOM 728 N N . GLU A 1 92 ? -11.560 -14.083 20.385 1.00 89.38 92 GLU A N 1
ATOM 729 C CA . GLU A 1 92 ? -12.859 -13.518 19.964 1.00 89.38 92 GLU A CA 1
ATOM 730 C C . GLU A 1 92 ? -13.722 -13.033 21.140 1.00 89.38 92 GLU A C 1
ATOM 732 O O . GLU A 1 92 ? -14.422 -12.026 21.020 1.00 89.38 92 GLU A O 1
ATOM 737 N N . GLU A 1 93 ? -13.606 -13.676 22.303 1.00 89.25 93 GLU A N 1
ATOM 738 C CA . GLU A 1 93 ? -14.234 -13.221 23.549 1.00 89.25 93 GLU A CA 1
ATOM 739 C C . GLU A 1 93 ? -13.701 -11.846 23.968 1.00 89.25 93 GLU A C 1
ATOM 741 O O . GLU A 1 93 ? -14.483 -10.934 24.219 1.00 89.25 93 GLU A O 1
ATOM 746 N N . MET A 1 94 ? -12.379 -11.642 23.943 1.00 90.50 94 MET A N 1
ATOM 747 C CA . MET A 1 94 ? -11.774 -10.353 24.294 1.00 90.50 94 MET A CA 1
ATOM 748 C C . MET A 1 94 ? -12.209 -9.228 23.352 1.00 90.50 94 MET A C 1
ATOM 750 O O . MET A 1 94 ? -12.466 -8.120 23.815 1.00 90.50 94 MET A O 1
ATOM 754 N N . TRP A 1 95 ? -12.310 -9.499 22.047 1.00 90.00 95 TRP A N 1
ATOM 755 C CA . TRP A 1 95 ? -12.798 -8.518 21.068 1.00 90.00 95 TRP A CA 1
ATOM 756 C C . TRP A 1 95 ? -14.261 -8.124 21.289 1.00 90.00 95 TRP A C 1
ATOM 758 O O . TRP A 1 95 ? -14.660 -7.039 20.875 1.00 90.00 95 TRP A O 1
ATOM 768 N N . THR A 1 96 ? -15.056 -9.009 21.895 1.00 86.50 96 THR A N 1
ATOM 769 C CA . THR A 1 96 ? -16.491 -8.799 22.113 1.00 86.50 96 THR A CA 1
ATOM 770 C C . THR A 1 96 ? -16.757 -8.150 23.469 1.00 86.50 96 THR A C 1
ATOM 772 O O . THR A 1 96 ? -17.451 -7.147 23.535 1.00 86.50 96 THR A O 1
ATOM 775 N N . GLU A 1 97 ? -16.183 -8.683 24.547 1.00 87.00 97 GLU A N 1
ATOM 776 C CA . GLU A 1 97 ? -16.455 -8.228 25.919 1.00 87.00 97 GLU A CA 1
ATOM 777 C C . GLU A 1 97 ? -15.689 -6.960 26.307 1.00 87.00 97 GLU A C 1
ATOM 779 O O . GLU A 1 97 ? -16.072 -6.255 27.236 1.00 87.00 97 GLU A O 1
ATOM 784 N N . MET A 1 98 ? -14.562 -6.699 25.642 1.00 85.69 98 MET A N 1
ATOM 785 C CA . MET A 1 98 ? -13.650 -5.597 25.972 1.00 85.69 98 MET A CA 1
ATOM 786 C C . MET A 1 98 ? -13.486 -4.606 24.817 1.00 85.69 98 MET A C 1
ATOM 788 O O . MET A 1 98 ? -12.570 -3.771 24.838 1.00 85.69 98 MET A O 1
ATOM 792 N N . GLY A 1 99 ? -14.326 -4.766 23.796 1.00 87.38 99 GLY A N 1
ATOM 793 C CA . GLY A 1 99 ? -14.463 -3.836 22.696 1.00 87.38 99 GLY A CA 1
ATOM 794 C C . GLY A 1 99 ? -15.349 -2.657 23.070 1.00 87.38 99 GLY A C 1
ATOM 795 O O . GLY A 1 99 ? -15.870 -2.564 24.177 1.00 87.38 99 GLY A O 1
ATOM 796 N N . VAL A 1 100 ? -15.495 -1.757 22.110 1.00 89.88 100 VAL A N 1
ATOM 797 C CA . VAL A 1 100 ? -16.452 -0.651 22.158 1.00 89.88 100 VAL A CA 1
ATOM 798 C C . VAL A 1 100 ? -17.612 -0.963 21.224 1.00 89.88 100 VAL A C 1
ATOM 800 O O . VAL A 1 100 ? -17.423 -1.600 20.182 1.00 89.88 100 VAL A O 1
ATOM 803 N N . GLU A 1 101 ? -18.798 -0.493 21.579 1.00 89.31 101 GLU A N 1
ATOM 804 C CA . GLU A 1 101 ? -20.017 -0.600 20.778 1.00 89.31 101 GLU A CA 1
ATOM 805 C C . GLU A 1 101 ? -20.314 0.707 20.026 1.00 89.31 101 GLU A C 1
ATOM 807 O O . GLU A 1 101 ? -20.945 0.693 18.963 1.00 89.31 101 GLU A O 1
ATOM 812 N N . HIS A 1 102 ? -19.799 1.834 20.525 1.00 91.50 102 HIS A N 1
ATOM 813 C CA . HIS A 1 102 ? -20.037 3.171 20.001 1.00 91.50 102 HIS A CA 1
ATOM 814 C C . HIS A 1 102 ? -18.739 3.957 19.749 1.00 91.50 102 HIS A C 1
ATOM 816 O O . HIS A 1 102 ? -17.665 3.672 20.278 1.00 91.50 102 HIS A O 1
ATOM 822 N N . LEU A 1 103 ? -18.826 4.959 18.868 1.00 91.88 103 LEU A N 1
ATOM 823 C CA . LEU A 1 103 ? -17.669 5.744 18.419 1.00 91.88 103 LEU A CA 1
ATOM 824 C C . LEU A 1 103 ? -17.221 6.826 19.413 1.00 91.88 103 LEU A C 1
ATOM 826 O O . LEU A 1 103 ? -16.095 7.316 19.318 1.00 91.88 103 LEU A O 1
ATOM 830 N N . ASP A 1 104 ? -18.097 7.238 20.318 1.00 93.62 104 ASP A N 1
ATOM 831 C CA . ASP A 1 104 ? -17.865 8.253 21.347 1.00 93.62 104 ASP A CA 1
ATOM 832 C C . ASP A 1 104 ? -17.248 7.676 22.629 1.00 93.62 104 ASP A C 1
ATOM 834 O O . ASP A 1 104 ? -16.763 8.430 23.474 1.00 93.62 104 ASP A O 1
ATOM 838 N N . GLU A 1 105 ? -17.192 6.349 22.748 1.00 94.62 105 GLU A N 1
ATOM 839 C CA . GLU A 1 105 ? -16.570 5.674 23.881 1.00 94.62 105 GLU A CA 1
ATOM 840 C C . GLU A 1 105 ? -15.080 5.994 24.001 1.00 94.62 105 GLU A C 1
ATOM 842 O O . GLU A 1 105 ? -14.340 6.093 23.016 1.00 94.62 105 GLU A O 1
ATOM 847 N N . PHE A 1 106 ? -14.630 6.146 25.246 1.00 94.44 106 PHE A N 1
ATOM 848 C CA . PHE A 1 106 ? -13.250 6.492 25.538 1.00 94.44 106 PHE A CA 1
ATOM 849 C C . PHE A 1 106 ? -12.325 5.282 25.391 1.00 94.44 106 PHE A C 1
ATOM 851 O O . PHE A 1 106 ? -12.499 4.250 26.036 1.00 94.44 106 PHE A O 1
ATOM 858 N N . VAL A 1 107 ? -11.271 5.457 24.600 1.00 93.94 107 VAL A N 1
ATOM 859 C CA . VAL A 1 107 ? -10.249 4.456 24.320 1.00 93.94 107 VAL A CA 1
ATOM 860 C C . VAL A 1 107 ? -8.906 4.910 24.902 1.00 93.94 107 VAL A C 1
ATOM 862 O O . VAL A 1 107 ? -8.312 5.871 24.399 1.00 93.94 107 VAL A O 1
ATOM 865 N N . PRO A 1 108 ? -8.387 4.227 25.940 1.00 93.25 108 PRO A N 1
ATOM 866 C CA . PRO A 1 108 ? -7.134 4.592 26.587 1.00 93.25 108 PRO A CA 1
ATOM 867 C C . PRO A 1 108 ? -5.902 4.136 25.798 1.00 93.25 108 PRO A C 1
ATOM 869 O O . PRO A 1 108 ? -5.948 3.237 24.946 1.00 93.25 108 PRO A O 1
ATOM 872 N N . ALA A 1 109 ? -4.751 4.709 26.148 1.00 91.06 109 ALA A N 1
ATOM 873 C CA . ALA A 1 109 ? -3.455 4.220 25.699 1.00 91.06 109 ALA A CA 1
A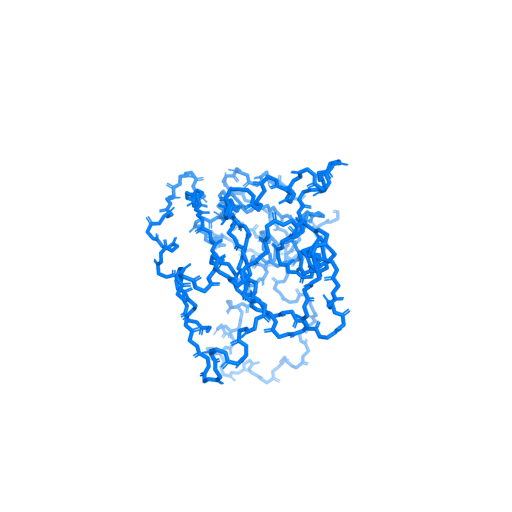TOM 874 C C . ALA A 1 109 ? -3.246 2.731 26.026 1.00 91.06 109 ALA A C 1
ATOM 876 O O . ALA A 1 109 ? -3.641 2.237 27.078 1.00 91.06 109 ALA A O 1
ATOM 877 N N . GLY A 1 110 ? -2.554 2.014 25.140 1.00 88.44 110 GLY A N 1
ATOM 878 C CA . GLY A 1 110 ? -2.291 0.582 25.297 1.00 88.44 110 GLY A CA 1
ATOM 879 C C . GLY A 1 110 ? -3.401 -0.326 24.766 1.00 88.44 110 GLY A C 1
ATOM 880 O O . GLY A 1 110 ? -3.146 -1.521 24.606 1.00 88.44 110 GLY A O 1
ATOM 881 N N . THR A 1 111 ? -4.563 0.234 24.409 1.00 91.75 111 THR A N 1
ATOM 882 C CA . THR A 1 111 ? -5.623 -0.469 23.674 1.00 91.75 111 THR A CA 1
ATOM 883 C C . THR A 1 111 ? -5.062 -1.096 22.402 1.00 91.75 111 THR A C 1
ATOM 885 O O . THR A 1 111 ? -4.331 -0.444 21.646 1.00 91.75 111 THR A 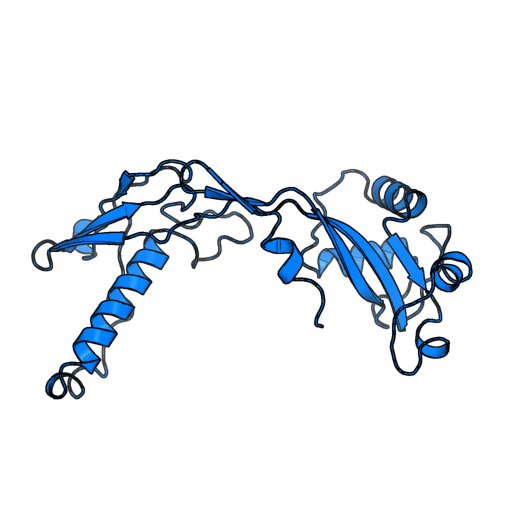O 1
ATOM 888 N N . LEU A 1 112 ? -5.415 -2.356 22.151 1.00 91.81 112 LEU A N 1
ATOM 889 C CA . LEU A 1 112 ? -5.151 -3.012 20.875 1.00 91.81 112 LEU A CA 1
ATOM 890 C C . LEU A 1 112 ? -6.306 -2.715 19.922 1.00 91.81 112 LEU A C 1
ATOM 892 O O . LEU A 1 112 ? -7.448 -3.014 20.240 1.00 91.81 112 LEU A O 1
ATOM 896 N N . LEU A 1 113 ? -6.005 -2.146 18.765 1.00 90.50 113 LEU A N 1
ATOM 897 C CA . LEU A 1 113 ? -6.950 -1.844 17.697 1.00 90.50 113 LEU A CA 1
ATOM 898 C C . LEU A 1 113 ? -6.680 -2.779 16.518 1.00 90.50 113 LEU A C 1
ATOM 900 O O . LEU A 1 113 ? -5.532 -2.898 16.093 1.00 90.50 113 LEU A O 1
ATOM 904 N N . GLU A 1 114 ? -7.717 -3.409 15.978 1.00 90.12 114 GLU A N 1
ATOM 905 C CA . GLU A 1 114 ? -7.679 -4.170 14.729 1.00 90.12 114 GLU A CA 1
ATOM 906 C C . GLU A 1 114 ? -8.555 -3.479 13.682 1.00 90.12 114 GLU A C 1
ATOM 908 O O . GLU A 1 114 ? -9.702 -3.117 13.948 1.00 90.12 114 GLU A O 1
ATOM 913 N N . ILE A 1 115 ? -7.997 -3.286 12.488 1.00 86.62 115 ILE A N 1
ATOM 914 C CA . ILE A 1 115 ? -8.671 -2.683 11.339 1.00 86.62 115 ILE A CA 1
ATOM 915 C C . ILE A 1 115 ? -8.569 -3.659 10.165 1.00 86.62 115 ILE A C 1
ATOM 917 O O . ILE A 1 115 ? -7.471 -3.972 9.704 1.00 86.62 115 ILE A O 1
ATOM 921 N N . GLU A 1 116 ? -9.709 -4.114 9.660 1.00 84.81 116 GLU A N 1
ATOM 922 C CA . GLU A 1 116 ? -9.851 -4.888 8.431 1.00 84.81 116 GLU A CA 1
ATOM 923 C C . GLU A 1 116 ? -10.149 -3.951 7.253 1.00 84.81 116 GLU A C 1
ATOM 925 O O . GLU A 1 116 ? -11.088 -3.150 7.284 1.00 84.81 116 GLU A O 1
ATOM 930 N N . ARG A 1 117 ? -9.366 -4.068 6.177 1.00 74.00 117 ARG A N 1
ATOM 931 C CA . ARG A 1 117 ? -9.564 -3.308 4.935 1.00 74.00 117 ARG A CA 1
ATOM 932 C C . ARG A 1 117 ? -9.635 -4.219 3.724 1.00 74.00 117 ARG A C 1
ATOM 934 O O . ARG A 1 117 ? -8.943 -5.230 3.674 1.00 74.00 117 ARG A O 1
ATOM 941 N N . CYS A 1 118 ? -10.381 -3.787 2.711 1.00 72.88 118 CYS A N 1
ATOM 942 C CA . CYS A 1 118 ? -10.225 -4.303 1.357 1.00 72.88 118 CYS A CA 1
ATOM 943 C C . CYS A 1 118 ? -9.019 -3.613 0.705 1.00 72.88 118 CYS A C 1
ATOM 945 O O . CYS A 1 118 ? -8.972 -2.383 0.612 1.00 72.88 118 CYS A O 1
ATOM 947 N N . VAL A 1 119 ? -8.019 -4.387 0.305 1.00 71.12 119 VAL A N 1
ATOM 948 C CA . VAL A 1 119 ? -6.839 -3.919 -0.413 1.00 71.12 119 VAL A CA 1
ATOM 949 C C . VAL A 1 119 ? -7.090 -4.085 -1.902 1.00 71.12 119 VAL A C 1
ATOM 951 O O . VAL A 1 119 ? -7.327 -5.187 -2.381 1.00 71.12 119 VAL A O 1
ATOM 954 N N . HIS A 1 120 ? -6.988 -2.978 -2.630 1.00 65.62 120 HIS A N 1
ATOM 955 C CA . HIS A 1 120 ? -6.858 -2.987 -4.080 1.00 65.62 120 HIS A CA 1
ATOM 956 C C . HIS A 1 120 ? -5.430 -2.567 -4.401 1.00 65.62 120 HIS A C 1
ATOM 958 O O . HIS A 1 120 ? -5.085 -1.386 -4.285 1.00 65.62 120 HIS A O 1
ATOM 964 N N . GLU A 1 121 ? -4.579 -3.531 -4.741 1.00 64.81 121 GLU A N 1
ATOM 965 C CA . GLU A 1 121 ? -3.243 -3.203 -5.223 1.00 64.81 121 GLU A CA 1
ATOM 966 C C . GLU A 1 121 ? -3.334 -2.586 -6.617 1.00 64.81 121 GLU A C 1
ATOM 968 O O . GLU A 1 121 ? -4.204 -2.918 -7.425 1.00 64.81 121 GLU A O 1
ATOM 973 N N . ARG A 1 122 ? -2.434 -1.645 -6.904 1.00 59.53 122 ARG A N 1
ATOM 974 C CA . ARG A 1 122 ? -2.305 -1.134 -8.266 1.00 59.53 122 ARG A CA 1
ATOM 975 C C . ARG A 1 122 ? -1.674 -2.213 -9.133 1.00 59.53 122 ARG A C 1
ATOM 977 O O . ARG A 1 122 ? -0.735 -2.876 -8.700 1.00 59.53 122 ARG A O 1
ATOM 984 N N . CYS A 1 123 ? -2.144 -2.312 -10.370 1.00 63.16 123 CYS A N 1
ATOM 985 C CA . CYS A 1 123 ? -1.487 -3.134 -11.373 1.00 63.16 123 CYS A CA 1
ATOM 986 C C . CYS A 1 123 ? -0.065 -2.603 -11.565 1.00 63.16 123 CYS A C 1
ATOM 988 O O . CYS A 1 123 ? 0.130 -1.404 -11.786 1.00 63.16 123 CYS A O 1
ATOM 990 N N . VAL A 1 124 ? 0.917 -3.482 -11.437 1.00 64.94 124 VAL A N 1
ATOM 991 C CA . VAL A 1 124 ? 2.329 -3.165 -11.670 1.00 64.94 124 VAL A CA 1
ATOM 992 C C . VAL A 1 124 ? 2.783 -3.908 -12.910 1.00 64.94 124 VAL A C 1
ATOM 994 O O . VAL A 1 124 ? 2.169 -4.901 -13.286 1.00 64.94 124 VAL A O 1
ATOM 997 N N . ALA A 1 125 ? 3.837 -3.436 -13.563 1.00 65.44 125 ALA A N 1
ATOM 998 C CA . ALA A 1 125 ? 4.422 -4.202 -14.654 1.00 65.44 125 ALA A CA 1
ATOM 999 C C . ALA A 1 125 ? 4.864 -5.582 -14.151 1.00 65.44 125 ALA A C 1
ATOM 1001 O O . ALA A 1 125 ? 5.448 -5.686 -13.070 1.00 65.44 125 ALA A O 1
ATOM 1002 N N . ASP A 1 126 ? 4.554 -6.628 -14.914 1.00 67.88 126 ASP A N 1
ATOM 1003 C CA . ASP A 1 126 ? 5.005 -7.995 -14.620 1.00 67.88 126 ASP A CA 1
ATOM 1004 C C . ASP A 1 126 ? 6.448 -8.250 -15.085 1.00 67.88 126 ASP A C 1
ATOM 1006 O O . ASP A 1 126 ? 7.085 -9.211 -14.656 1.00 67.88 126 ASP A O 1
ATOM 1010 N N . ALA A 1 127 ? 6.975 -7.352 -15.917 1.00 71.56 127 ALA A N 1
ATOM 1011 C CA . ALA A 1 127 ? 8.292 -7.438 -16.510 1.00 71.56 127 ALA A CA 1
ATOM 1012 C C . ALA A 1 127 ? 9.102 -6.161 -16.273 1.00 71.56 127 ALA A C 1
ATOM 1014 O O . ALA A 1 127 ? 8.580 -5.052 -16.118 1.00 71.56 127 ALA A O 1
ATOM 1015 N N . MET A 1 128 ? 10.422 -6.330 -16.272 1.00 79.81 128 MET A N 1
ATOM 1016 C CA . MET A 1 128 ? 11.367 -5.220 -16.273 1.00 79.81 128 MET A CA 1
ATOM 1017 C C . MET A 1 128 ? 11.608 -4.740 -17.708 1.00 79.81 128 MET A C 1
ATOM 1019 O O . MET A 1 128 ? 11.643 -5.564 -18.617 1.00 79.81 128 MET A O 1
ATOM 1023 N N . PRO A 1 129 ? 11.815 -3.431 -17.929 1.00 86.00 129 PRO A N 1
ATOM 1024 C CA . PRO A 1 129 ? 12.202 -2.931 -19.241 1.00 86.00 129 PRO A CA 1
ATOM 1025 C C . PRO A 1 129 ? 13.544 -3.495 -19.693 1.00 86.00 129 PRO A C 1
ATOM 1027 O O . PRO A 1 129 ? 14.470 -3.638 -18.892 1.00 86.00 129 PRO A O 1
ATOM 1030 N N . GLU A 1 130 ? 13.662 -3.748 -20.992 1.00 90.50 130 GLU A N 1
ATOM 1031 C CA . GLU A 1 130 ? 14.877 -4.273 -21.603 1.00 90.50 130 GLU A CA 1
ATOM 1032 C C . GLU A 1 130 ? 15.515 -3.232 -22.521 1.00 90.50 130 GLU A C 1
ATOM 1034 O O . GLU A 1 130 ? 14.855 -2.625 -23.356 1.00 90.50 130 GLU A O 1
ATOM 1039 N N . ILE A 1 131 ? 16.824 -3.014 -22.377 1.00 90.88 131 ILE A N 1
ATOM 1040 C CA . ILE A 1 131 ? 17.587 -2.185 -23.316 1.00 90.88 131 ILE A CA 1
ATOM 1041 C C . ILE A 1 131 ? 18.041 -3.089 -24.458 1.00 90.88 131 ILE A C 1
ATOM 1043 O O . ILE A 1 131 ? 18.985 -3.867 -24.272 1.00 90.88 131 ILE A O 1
ATOM 1047 N N . VAL A 1 132 ? 17.376 -2.944 -25.603 1.00 93.50 132 VAL A N 1
ATOM 1048 C CA . VAL A 1 132 ? 17.574 -3.753 -26.816 1.00 93.50 132 VAL A CA 1
ATOM 1049 C C . VAL A 1 132 ? 18.723 -3.204 -27.660 1.00 93.50 132 VAL A C 1
ATOM 1051 O O . VAL A 1 132 ? 19.463 -3.956 -28.287 1.00 93.50 132 VAL A O 1
ATOM 1054 N N . PHE A 1 133 ? 18.906 -1.881 -27.660 1.00 90.88 133 PHE A N 1
ATOM 1055 C CA . PHE A 1 133 ? 19.992 -1.233 -28.388 1.00 90.88 133 PHE A CA 1
ATOM 1056 C C . PHE A 1 133 ? 20.448 0.048 -27.690 1.00 90.88 133 PHE A C 1
ATOM 1058 O O . PHE A 1 133 ? 19.646 0.800 -27.137 1.00 90.88 133 PHE A O 1
ATOM 1065 N N . GLU A 1 134 ? 21.750 0.309 -27.738 1.00 88.88 134 GLU A N 1
ATOM 1066 C CA . GLU A 1 134 ? 22.361 1.529 -27.221 1.00 88.88 134 GLU A CA 1
ATOM 1067 C C . GLU A 1 134 ? 23.473 1.977 -28.171 1.00 88.88 134 GLU A C 1
ATOM 1069 O O . GLU A 1 134 ? 24.370 1.207 -28.514 1.00 88.88 134 GLU A O 1
ATOM 1074 N N . CYS A 1 135 ? 23.412 3.233 -28.610 1.00 86.50 135 CYS A N 1
ATOM 1075 C CA . CYS A 1 135 ? 24.420 3.837 -29.466 1.00 86.50 135 CYS A CA 1
ATOM 1076 C C . CYS A 1 135 ? 25.116 4.973 -28.722 1.00 86.50 135 CYS A C 1
ATOM 1078 O O . CYS A 1 135 ? 24.583 6.076 -28.623 1.00 86.50 135 CYS A O 1
ATOM 1080 N N . GLU A 1 136 ? 26.342 4.735 -28.256 1.00 80.12 136 GLU A N 1
ATOM 1081 C CA . GLU A 1 136 ? 27.126 5.750 -27.538 1.00 80.12 136 GLU A CA 1
ATOM 1082 C C . GLU A 1 136 ? 27.387 7.008 -28.377 1.00 80.12 136 GLU A C 1
ATOM 1084 O O . GLU A 1 136 ? 27.377 8.115 -27.848 1.00 80.12 136 GLU A O 1
ATOM 1089 N N . LYS A 1 137 ? 27.583 6.851 -29.696 1.00 81.62 137 LYS A N 1
ATOM 1090 C CA . LYS A 1 137 ? 27.890 7.968 -30.607 1.00 81.62 137 LYS A CA 1
ATOM 1091 C C . LYS A 1 137 ? 26.742 8.963 -30.730 1.00 81.62 137 LYS A C 1
ATOM 1093 O O . LYS A 1 137 ? 26.981 10.162 -30.802 1.00 81.62 137 LYS A O 1
ATOM 1098 N N . THR A 1 138 ? 25.515 8.458 -30.816 1.00 80.00 138 THR A N 1
ATOM 1099 C CA . THR A 1 138 ? 24.318 9.297 -30.969 1.00 80.00 138 THR A CA 1
ATOM 1100 C C . THR A 1 138 ? 23.669 9.597 -29.625 1.00 80.00 138 THR A C 1
ATOM 1102 O O . THR A 1 138 ? 22.928 10.560 -29.508 1.00 80.00 138 THR A O 1
ATOM 1105 N N . GLY A 1 139 ? 23.932 8.792 -28.595 1.00 82.12 139 GLY A N 1
ATOM 1106 C CA . GLY A 1 139 ? 23.185 8.825 -27.344 1.00 82.12 139 GLY A CA 1
ATOM 1107 C C . GLY A 1 139 ? 21.772 8.252 -27.479 1.00 82.12 139 GLY A C 1
ATOM 1108 O O . GLY A 1 139 ? 20.968 8.451 -26.572 1.00 82.12 139 GLY A O 1
ATOM 1109 N N . LEU A 1 140 ? 21.443 7.569 -28.582 1.00 86.06 140 LEU A N 1
ATOM 1110 C CA . LEU A 1 140 ? 20.166 6.876 -28.741 1.00 86.06 140 LEU A CA 1
ATOM 1111 C C . LEU A 1 140 ? 20.157 5.597 -27.904 1.00 86.06 140 LEU A C 1
ATOM 1113 O O . LEU A 1 140 ? 21.061 4.765 -28.010 1.00 86.06 140 LEU A O 1
ATOM 1117 N N . VAL A 1 141 ? 19.095 5.416 -27.129 1.00 89.38 141 VAL A N 1
ATOM 1118 C CA . VAL A 1 141 ? 18.802 4.170 -26.428 1.00 89.38 141 VAL A CA 1
ATOM 1119 C C . VAL A 1 141 ? 17.444 3.674 -26.915 1.00 89.38 141 VAL A C 1
ATOM 1121 O O . VAL A 1 141 ? 16.520 4.457 -27.111 1.00 89.38 141 VAL A O 1
ATOM 1124 N N . VAL A 1 142 ? 17.330 2.370 -27.133 1.00 92.00 142 VAL A N 1
ATOM 1125 C CA . VAL A 1 142 ? 16.099 1.692 -27.541 1.00 92.00 142 VAL A CA 1
ATOM 1126 C C . VAL A 1 142 ? 15.727 0.735 -26.426 1.00 92.00 142 VAL A C 1
ATOM 1128 O O . VAL A 1 142 ? 16.501 -0.157 -26.069 1.00 92.00 142 VAL A O 1
ATOM 1131 N N . VAL A 1 143 ? 14.546 0.950 -25.863 1.00 92.50 143 VAL A N 1
ATOM 1132 C CA . VAL A 1 143 ? 14.040 0.200 -24.721 1.00 92.50 143 VAL A CA 1
ATOM 1133 C C . VAL A 1 143 ? 12.752 -0.492 -25.123 1.00 92.50 143 VAL A C 1
ATOM 1135 O O . VAL A 1 143 ? 11.812 0.159 -25.576 1.00 92.50 143 VAL A O 1
ATOM 1138 N N . GLU A 1 144 ? 12.679 -1.797 -24.911 1.00 92.56 144 GLU A N 1
ATOM 1139 C CA . GLU A 1 144 ? 11.415 -2.512 -24.920 1.00 92.56 144 GLU A CA 1
ATOM 1140 C C . GLU A 1 144 ? 10.701 -2.242 -23.595 1.00 92.56 144 GLU A C 1
ATOM 1142 O O . GLU A 1 144 ? 11.134 -2.637 -22.507 1.00 92.56 144 GLU A O 1
ATOM 1147 N N . LYS A 1 145 ? 9.632 -1.454 -23.688 1.00 88.88 145 LYS A N 1
ATOM 1148 C CA . LYS A 1 145 ? 8.806 -1.031 -22.568 1.00 88.88 145 LYS A CA 1
ATOM 1149 C C . LYS A 1 145 ? 7.726 -2.091 -22.312 1.00 88.88 145 LYS A C 1
ATOM 1151 O O . LYS A 1 145 ? 6.878 -2.299 -23.185 1.00 88.88 145 LYS A O 1
ATOM 1156 N N . PRO A 1 146 ? 7.643 -2.646 -21.093 1.00 83.94 146 PRO A N 1
ATOM 1157 C CA . PRO A 1 146 ? 6.512 -3.462 -20.686 1.00 83.94 146 PRO A CA 1
ATOM 1158 C C . PRO A 1 146 ? 5.285 -2.592 -20.389 1.00 83.94 146 PRO A C 1
ATOM 1160 O O . PRO A 1 146 ? 5.381 -1.397 -20.062 1.00 83.94 146 PRO A O 1
ATOM 1163 N N . ALA A 1 147 ? 4.103 -3.185 -20.506 1.00 80.69 147 ALA A N 1
ATOM 1164 C CA . ALA A 1 147 ? 2.876 -2.534 -20.073 1.00 80.69 147 ALA A CA 1
ATOM 1165 C C . ALA A 1 147 ? 2.919 -2.237 -18.562 1.00 80.69 147 ALA A C 1
ATOM 1167 O O . ALA A 1 147 ? 3.660 -2.840 -17.795 1.00 80.69 147 ALA A O 1
ATOM 1168 N N . GLY A 1 148 ? 2.170 -1.230 -18.125 1.00 74.75 148 GLY A N 1
ATOM 1169 C CA . GLY A 1 148 ? 2.092 -0.808 -16.725 1.00 74.75 148 GLY A CA 1
ATOM 1170 C C . GLY A 1 148 ? 3.170 0.117 -16.206 1.00 74.75 148 GLY A C 1
ATOM 1171 O O . GLY A 1 148 ? 2.973 0.728 -15.158 1.00 74.75 148 GLY A O 1
ATOM 1172 N N . VAL A 1 149 ? 4.286 0.269 -16.916 1.00 78.12 149 VAL A N 1
ATOM 1173 C CA . VAL A 1 149 ? 5.329 1.224 -16.524 1.00 78.12 149 VAL A CA 1
ATOM 1174 C C . VAL A 1 149 ? 5.064 2.562 -17.215 1.00 78.12 149 VAL A C 1
ATOM 1176 O O . VAL A 1 149 ? 5.209 2.640 -18.430 1.00 78.12 149 VAL A O 1
ATOM 1179 N N . PRO A 1 150 ? 4.701 3.650 -16.525 1.00 80.69 150 PRO A N 1
ATOM 1180 C CA . PRO A 1 150 ? 4.672 4.971 -17.124 1.00 80.69 150 PRO A CA 1
ATOM 1181 C C . PRO A 1 150 ? 6.091 5.441 -17.418 1.00 80.69 150 PRO A C 1
ATOM 1183 O O . PRO A 1 150 ? 7.045 5.155 -16.689 1.00 80.69 150 PRO A O 1
ATOM 1186 N N . VAL A 1 151 ? 6.214 6.225 -18.484 1.00 85.06 151 VAL A N 1
ATOM 1187 C CA . VAL A 1 151 ? 7.510 6.749 -18.919 1.00 85.06 151 VAL A CA 1
ATOM 1188 C C . VAL A 1 151 ? 8.137 7.685 -17.879 1.00 85.06 151 VAL A C 1
ATOM 1190 O O . VAL A 1 151 ? 9.338 7.605 -17.626 1.00 85.06 151 VAL A O 1
ATOM 1193 N N . LEU A 1 152 ? 7.320 8.522 -17.231 1.00 80.19 152 LEU A N 1
ATOM 1194 C CA . LEU A 1 152 ? 7.731 9.474 -16.196 1.00 80.19 152 LEU A CA 1
ATOM 1195 C C . LEU A 1 152 ? 6.886 9.304 -14.929 1.00 80.19 152 LEU A C 1
ATOM 1197 O O . LEU A 1 152 ? 5.756 8.820 -14.983 1.00 80.19 152 LEU A O 1
ATOM 1201 N N . ALA A 1 153 ? 7.432 9.731 -13.790 1.00 66.56 153 ALA A N 1
ATOM 1202 C CA . ALA A 1 153 ? 6.680 9.826 -12.544 1.00 66.56 153 ALA A CA 1
ATOM 1203 C C . ALA A 1 153 ? 5.506 10.809 -12.699 1.00 66.56 153 ALA A C 1
ATOM 1205 O O . ALA A 1 153 ? 5.706 11.964 -13.072 1.00 66.56 153 ALA A O 1
ATOM 1206 N N . GLY A 1 154 ? 4.287 10.356 -12.404 1.00 56.47 154 GLY A N 1
ATOM 1207 C CA . GLY A 1 154 ? 3.138 11.245 -12.231 1.00 56.47 154 GLY A CA 1
ATOM 1208 C C . GLY A 1 154 ? 3.112 11.866 -10.830 1.00 56.47 154 GLY A C 1
ATOM 1209 O O . GLY A 1 154 ? 3.774 11.382 -9.916 1.00 56.47 154 GLY A O 1
ATOM 1210 N N . ALA A 1 155 ? 2.277 12.888 -10.630 1.00 50.44 155 ALA A N 1
ATOM 1211 C CA . ALA A 1 155 ? 2.046 13.515 -9.321 1.00 50.44 155 ALA A CA 1
ATOM 1212 C C . ALA A 1 155 ? 1.225 12.642 -8.339 1.00 50.44 155 ALA A C 1
ATOM 1214 O O . ALA A 1 155 ? 0.818 13.105 -7.277 1.00 50.44 155 ALA A O 1
ATOM 1215 N N . ALA A 1 156 ? 0.946 11.381 -8.687 1.00 39.62 156 ALA A N 1
ATOM 1216 C CA . ALA A 1 156 ? 0.126 10.495 -7.874 1.00 39.62 156 ALA A CA 1
ATOM 1217 C C . ALA A 1 156 ? 0.929 9.896 -6.696 1.00 39.62 156 ALA A C 1
ATOM 1219 O O . ALA A 1 156 ? 2.076 9.476 -6.884 1.00 39.62 156 ALA A O 1
ATOM 1220 N N . PRO A 1 157 ? 0.330 9.762 -5.495 1.00 37.53 157 PRO A N 1
ATOM 1221 C CA . PRO A 1 157 ? 0.971 9.113 -4.350 1.00 37.53 157 PRO A CA 1
ATOM 1222 C C . PRO A 1 157 ? 1.489 7.711 -4.711 1.00 37.53 157 PRO A C 1
ATOM 1224 O O . PRO A 1 157 ? 0.782 6.951 -5.381 1.00 37.53 157 PRO A O 1
ATOM 1227 N N . GLY A 1 158 ? 2.722 7.383 -4.306 1.00 41.00 158 GLY A N 1
ATOM 1228 C CA . GLY A 1 158 ? 3.403 6.112 -4.613 1.00 41.00 158 GLY A CA 1
ATOM 1229 C C . GLY A 1 158 ? 4.274 6.106 -5.881 1.00 41.00 158 GLY A C 1
ATOM 1230 O O . GLY A 1 158 ? 5.032 5.167 -6.085 1.00 41.00 158 GLY A O 1
ATOM 1231 N N . TRP A 1 159 ? 4.226 7.161 -6.703 1.00 42.81 159 TRP A N 1
ATOM 1232 C CA . TRP A 1 159 ? 5.041 7.312 -7.923 1.00 42.81 159 TRP A CA 1
ATOM 1233 C C . TRP A 1 159 ? 6.219 8.273 -7.751 1.00 42.81 159 TRP A C 1
ATOM 1235 O O . TRP A 1 159 ? 6.728 8.816 -8.730 1.00 42.81 159 TRP A O 1
ATOM 1245 N N . GLN A 1 160 ? 6.662 8.505 -6.514 1.00 45.81 160 GLN A N 1
ATOM 1246 C CA . GLN A 1 160 ? 7.787 9.392 -6.239 1.00 45.81 160 GLN A CA 1
ATOM 1247 C C . GLN A 1 160 ? 9.075 8.804 -6.841 1.00 45.81 160 GLN A C 1
ATOM 1249 O O . GLN A 1 160 ? 9.728 7.951 -6.255 1.00 45.81 160 GLN A O 1
ATOM 1254 N N . GLY A 1 161 ? 9.408 9.231 -8.060 1.00 50.16 161 GLY A N 1
ATOM 1255 C CA . GLY A 1 161 ? 10.743 9.194 -8.662 1.00 50.16 161 GLY A CA 1
ATOM 1256 C C . GLY A 1 161 ? 11.297 7.852 -9.157 1.00 50.16 161 GLY A C 1
ATOM 1257 O O . GLY A 1 161 ? 12.026 7.868 -10.146 1.00 50.16 161 GLY A O 1
ATOM 1258 N N . TYR A 1 162 ? 10.972 6.709 -8.540 1.00 51.41 162 TYR A N 1
ATOM 1259 C CA . TYR A 1 162 ? 11.790 5.488 -8.693 1.00 51.41 162 TYR A CA 1
ATOM 1260 C C . TYR A 1 162 ? 11.176 4.343 -9.523 1.00 51.41 162 TYR A C 1
ATOM 1262 O O . TYR A 1 162 ? 11.916 3.474 -9.973 1.00 51.41 162 TYR A O 1
ATOM 1270 N N . GLY A 1 163 ? 9.861 4.348 -9.776 1.00 66.94 163 GLY A N 1
ATOM 1271 C CA . GLY A 1 163 ? 9.150 3.260 -10.481 1.00 66.94 163 GLY A CA 1
ATOM 1272 C C . GLY A 1 163 ? 8.795 3.525 -11.951 1.00 66.94 163 GLY A C 1
ATOM 1273 O O . GLY A 1 163 ? 7.986 2.801 -12.518 1.00 66.94 163 GLY A O 1
ATOM 1274 N N . ASN A 1 164 ? 9.331 4.586 -12.561 1.00 77.69 164 ASN A N 1
ATOM 1275 C CA . ASN A 1 164 ? 9.048 4.940 -13.958 1.00 77.69 164 ASN A CA 1
ATOM 1276 C C . ASN A 1 164 ? 10.131 4.424 -14.919 1.00 77.69 164 ASN A C 1
ATOM 1278 O O . ASN A 1 164 ? 11.259 4.132 -14.518 1.00 77.69 164 ASN A O 1
ATOM 1282 N N . LEU A 1 165 ? 9.794 4.353 -16.206 1.00 84.88 165 LEU A N 1
ATOM 1283 C CA . LEU A 1 165 ? 10.638 3.761 -17.243 1.00 84.88 165 LEU A CA 1
ATOM 1284 C C . LEU A 1 165 ? 12.002 4.452 -17.371 1.00 84.88 165 LEU A C 1
ATOM 1286 O O . LEU A 1 165 ? 13.017 3.772 -17.532 1.00 84.88 165 LEU A O 1
ATOM 1290 N N . ALA A 1 166 ? 12.050 5.783 -17.249 1.00 84.56 166 ALA A N 1
ATOM 1291 C CA . ALA A 1 166 ? 13.300 6.539 -17.301 1.00 84.56 166 ALA A CA 1
ATOM 1292 C C . ALA A 1 166 ? 14.222 6.207 -16.118 1.00 84.56 166 ALA A C 1
ATOM 1294 O O . ALA A 1 166 ? 15.422 5.986 -16.303 1.00 84.56 166 ALA A O 1
ATOM 1295 N N . ALA A 1 167 ? 13.669 6.108 -14.907 1.00 80.56 167 ALA A N 1
ATOM 1296 C CA . ALA A 1 167 ? 14.416 5.741 -13.709 1.00 80.56 167 ALA A CA 1
ATOM 1297 C C . ALA A 1 167 ? 14.926 4.292 -13.769 1.00 80.56 167 ALA A C 1
ATOM 1299 O O . ALA A 1 167 ? 16.102 4.048 -13.481 1.00 80.56 167 ALA A O 1
ATOM 1300 N N . LEU A 1 168 ? 14.078 3.351 -14.198 1.00 84.62 168 LEU A N 1
ATOM 1301 C CA . LEU A 1 168 ? 14.431 1.933 -14.330 1.00 84.62 168 LEU A CA 1
ATOM 1302 C C . LEU A 1 168 ? 15.518 1.728 -15.391 1.00 84.62 168 LEU A C 1
ATOM 1304 O O . LEU A 1 168 ? 16.536 1.098 -15.112 1.00 84.62 168 LEU A O 1
ATOM 1308 N N . THR A 1 169 ? 15.371 2.348 -16.563 1.00 87.75 169 THR A N 1
ATOM 1309 C CA . THR A 1 169 ? 16.385 2.309 -17.631 1.00 87.75 169 THR A CA 1
ATOM 1310 C C . THR A 1 169 ? 17.705 2.923 -17.160 1.00 87.75 169 THR A C 1
ATOM 1312 O O . THR A 1 169 ? 18.771 2.342 -17.360 1.00 87.75 169 THR A O 1
ATOM 1315 N N . SER A 1 170 ? 17.650 4.054 -16.448 1.00 85.50 170 SER A N 1
ATOM 1316 C CA . SER A 1 170 ? 18.847 4.684 -15.876 1.00 85.50 170 SER A CA 1
ATOM 1317 C C . SER A 1 170 ? 19.542 3.788 -14.843 1.00 85.50 170 SER A C 1
ATOM 1319 O O . SER A 1 170 ? 20.767 3.767 -14.731 1.00 85.50 170 SER A O 1
ATOM 1321 N N . ALA A 1 171 ? 18.778 3.039 -14.044 1.00 82.88 171 ALA A N 1
ATOM 1322 C CA . ALA A 1 171 ? 19.328 2.067 -13.103 1.00 82.88 171 ALA A CA 1
ATOM 1323 C C . ALA A 1 171 ? 19.972 0.870 -13.822 1.00 82.88 171 ALA A C 1
ATOM 1325 O O . ALA A 1 171 ? 21.067 0.461 -13.439 1.00 82.88 171 ALA A O 1
ATOM 1326 N N . LEU A 1 172 ? 19.344 0.349 -14.882 1.00 85.81 172 LEU A N 1
ATOM 1327 C CA . LEU A 1 172 ? 19.889 -0.745 -15.692 1.00 85.81 172 LEU A CA 1
ATOM 1328 C C . LEU A 1 172 ? 21.216 -0.363 -16.351 1.00 85.81 172 LEU A C 1
ATOM 1330 O O . LEU A 1 172 ? 22.182 -1.117 -16.238 1.00 85.81 172 LEU A O 1
ATOM 1334 N N . ARG A 1 173 ? 21.305 0.827 -16.956 1.00 87.31 173 ARG A N 1
ATOM 1335 C CA . ARG A 1 173 ? 22.555 1.331 -17.552 1.00 87.31 173 ARG A CA 1
ATOM 1336 C C . ARG A 1 173 ? 23.664 1.485 -16.517 1.00 87.31 173 ARG A C 1
ATOM 1338 O O . ARG A 1 173 ? 24.780 1.035 -16.751 1.00 87.31 173 ARG A O 1
ATOM 1345 N N . ARG A 1 174 ? 23.352 2.035 -15.337 1.00 84.00 174 ARG A N 1
ATOM 1346 C CA . ARG A 1 174 ? 24.317 2.131 -14.225 1.00 84.00 174 ARG A CA 1
ATOM 1347 C C . ARG A 1 174 ? 24.802 0.761 -13.750 1.00 84.00 174 ARG A C 1
ATOM 1349 O O . ARG A 1 174 ? 25.988 0.605 -13.489 1.00 84.00 174 ARG A O 1
ATOM 1356 N N . ARG A 1 175 ? 23.912 -0.234 -13.667 1.00 82.38 175 ARG A N 1
ATOM 1357 C CA . ARG A 1 175 ? 24.277 -1.614 -13.302 1.00 82.38 175 ARG A CA 1
ATOM 1358 C C . ARG A 1 175 ? 25.161 -2.281 -14.360 1.00 82.38 175 ARG A C 1
ATOM 1360 O O . ARG A 1 175 ? 26.123 -2.936 -13.978 1.00 82.38 175 ARG A O 1
ATOM 1367 N N . ARG A 1 176 ? 24.859 -2.107 -15.655 1.00 82.62 176 ARG A N 1
ATOM 1368 C CA . ARG A 1 176 ? 25.696 -2.616 -16.760 1.00 82.62 176 ARG A CA 1
ATOM 1369 C C . ARG A 1 176 ? 27.093 -1.991 -16.714 1.00 82.62 176 ARG A C 1
ATOM 1371 O O . ARG A 1 176 ? 28.063 -2.727 -16.604 1.00 82.62 176 ARG A O 1
ATOM 1378 N N . ALA A 1 177 ? 27.177 -0.663 -16.620 1.00 77.69 177 ALA A N 1
ATOM 1379 C CA . ALA A 1 177 ? 28.452 0.045 -16.498 1.00 77.69 177 ALA A CA 1
ATOM 1380 C C . ALA A 1 177 ? 29.273 -0.412 -15.277 1.00 77.69 177 ALA A C 1
ATOM 1382 O O . ALA A 1 177 ? 30.459 -0.686 -15.404 1.00 77.69 177 ALA A O 1
ATOM 1383 N N . ALA A 1 178 ? 28.641 -0.571 -14.108 1.00 76.88 178 ALA A N 1
ATOM 1384 C CA . ALA A 1 178 ? 29.326 -1.063 -12.912 1.00 76.88 178 ALA A CA 1
ATOM 1385 C C . ALA A 1 178 ? 29.850 -2.504 -13.065 1.00 76.88 178 ALA A C 1
ATOM 1387 O O . ALA A 1 178 ? 30.884 -2.842 -12.492 1.00 76.88 178 ALA A O 1
ATOM 1388 N N . LYS A 1 179 ? 29.147 -3.356 -13.823 1.00 78.50 179 LYS A N 1
ATOM 1389 C CA . LYS A 1 179 ? 29.582 -4.727 -14.118 1.00 78.50 179 LYS A CA 1
ATOM 1390 C C . LYS A 1 179 ? 30.779 -4.737 -15.070 1.00 78.50 179 LYS A C 1
ATOM 1392 O O . LYS A 1 179 ? 31.727 -5.475 -14.820 1.00 78.50 179 LYS A O 1
ATOM 1397 N N . ASP A 1 180 ? 30.748 -3.904 -16.105 1.00 73.38 180 ASP A N 1
ATOM 1398 C CA . ASP A 1 180 ? 31.851 -3.771 -17.061 1.00 73.38 180 ASP A CA 1
ATOM 1399 C C . ASP A 1 180 ? 33.101 -3.188 -16.381 1.00 73.38 180 ASP A C 1
ATOM 1401 O O . ASP A 1 180 ? 34.206 -3.687 -16.574 1.00 73.38 180 ASP A O 1
ATOM 1405 N N . ASP A 1 181 ? 32.924 -2.201 -15.498 1.00 68.94 181 ASP A N 1
ATOM 1406 C CA . ASP A 1 181 ? 34.005 -1.627 -14.689 1.00 68.94 181 ASP A CA 1
ATOM 1407 C C . ASP A 1 181 ? 34.578 -2.629 -13.670 1.00 68.94 181 ASP A C 1
ATOM 1409 O O . ASP A 1 181 ? 35.766 -2.587 -13.358 1.00 68.94 181 ASP A O 1
ATOM 1413 N N . ALA A 1 182 ? 33.756 -3.539 -13.137 1.00 66.75 182 ALA A N 1
ATOM 1414 C CA . ALA A 1 182 ? 34.227 -4.606 -12.254 1.00 66.75 182 ALA A CA 1
ATOM 1415 C C . ALA A 1 182 ? 35.011 -5.695 -13.005 1.00 66.75 182 ALA A C 1
ATOM 1417 O O . ALA A 1 182 ? 35.842 -6.366 -12.394 1.00 66.75 182 ALA A O 1
ATOM 1418 N N . ALA A 1 183 ? 34.753 -5.869 -14.304 1.00 67.31 183 ALA A N 1
ATOM 1419 C CA . ALA A 1 183 ? 35.463 -6.810 -15.164 1.00 67.31 183 ALA A CA 1
ATOM 1420 C C . ALA A 1 183 ? 36.797 -6.253 -15.703 1.00 67.31 183 ALA A C 1
ATOM 1422 O O . ALA A 1 183 ? 37.655 -7.034 -16.107 1.00 67.31 183 ALA A O 1
ATOM 1423 N N . ASP A 1 184 ? 36.990 -4.928 -15.689 1.00 65.56 184 ASP A N 1
ATOM 1424 C CA . ASP A 1 184 ? 38.205 -4.253 -16.161 1.00 65.56 184 ASP A CA 1
ATOM 1425 C C . ASP A 1 184 ? 39.008 -3.644 -14.994 1.00 65.56 184 ASP A C 1
ATOM 1427 O O . ASP A 1 184 ? 38.799 -2.506 -14.558 1.00 65.56 184 ASP A O 1
ATOM 1431 N N . GLU A 1 185 ? 39.984 -4.408 -14.496 1.00 58.41 185 GLU A N 1
ATOM 1432 C CA . GLU A 1 185 ? 40.830 -4.050 -13.349 1.00 58.41 185 GLU A CA 1
ATOM 1433 C C . GLU A 1 185 ? 41.629 -2.745 -13.570 1.00 58.41 185 GLU A C 1
ATOM 1435 O O . GLU A 1 185 ? 41.956 -2.040 -12.611 1.00 58.41 185 GLU A O 1
ATOM 1440 N N . THR A 1 186 ? 41.857 -2.345 -14.830 1.00 58.72 186 THR A N 1
ATOM 1441 C CA . THR A 1 186 ? 42.581 -1.112 -15.187 1.00 58.72 186 THR A CA 1
ATOM 1442 C C . THR A 1 186 ? 41.727 0.161 -15.148 1.00 58.72 186 THR A C 1
ATOM 1444 O O . THR A 1 186 ? 42.271 1.267 -15.053 1.00 58.72 186 THR A O 1
ATOM 1447 N N . ARG A 1 187 ? 40.391 0.048 -15.164 1.00 52.56 187 ARG A N 1
ATOM 1448 C CA . ARG A 1 187 ? 39.458 1.195 -15.097 1.00 52.56 187 ARG A CA 1
ATOM 1449 C C . ARG A 1 187 ? 39.109 1.629 -13.679 1.00 52.56 187 ARG A C 1
ATOM 1451 O O . ARG A 1 187 ? 38.702 2.778 -13.476 1.00 52.56 187 ARG A O 1
ATOM 1458 N N . ARG A 1 188 ? 39.340 0.757 -12.693 1.00 51.75 188 ARG A N 1
ATOM 1459 C CA . ARG A 1 188 ? 38.998 0.952 -11.273 1.00 51.75 188 ARG A CA 1
ATOM 1460 C C . ARG A 1 188 ? 39.595 2.222 -10.652 1.00 51.75 188 ARG A C 1
ATOM 1462 O O . ARG A 1 188 ? 39.017 2.789 -9.731 1.00 51.75 188 ARG A O 1
ATOM 1469 N N . THR A 1 189 ? 40.727 2.699 -11.169 1.00 48.91 189 THR A N 1
ATOM 1470 C CA . THR A 1 189 ? 41.469 3.855 -10.634 1.00 48.91 189 THR A CA 1
ATOM 1471 C C . THR A 1 189 ? 41.098 5.200 -11.271 1.00 48.91 189 THR A C 1
ATOM 1473 O O . THR A 1 189 ? 41.486 6.241 -10.743 1.00 48.91 189 THR A O 1
ATOM 1476 N N . LYS A 1 190 ? 40.328 5.235 -12.374 1.00 51.06 190 LYS A N 1
ATOM 1477 C CA . LYS A 1 190 ? 40.107 6.469 -13.162 1.00 51.06 190 LYS A CA 1
ATOM 1478 C C . LYS A 1 190 ? 38.807 7.235 -12.895 1.00 51.06 190 LYS A C 1
ATOM 1480 O O . LYS A 1 190 ? 38.672 8.348 -13.400 1.00 51.06 190 LYS A O 1
ATOM 1485 N N . ARG A 1 191 ? 37.853 6.723 -12.109 1.00 48.59 191 ARG A N 1
ATOM 1486 C CA . ARG A 1 191 ? 36.571 7.425 -11.874 1.00 48.59 191 ARG A CA 1
ATOM 1487 C C . ARG A 1 191 ? 36.179 7.528 -10.400 1.00 48.59 191 ARG A C 1
ATOM 1489 O O . ARG A 1 191 ? 35.215 6.929 -9.953 1.00 48.59 191 ARG A O 1
ATOM 1496 N N . ALA A 1 192 ? 36.850 8.434 -9.690 1.00 41.97 192 ALA A N 1
ATOM 1497 C CA . ALA A 1 192 ? 36.314 9.071 -8.479 1.00 41.97 192 ALA A CA 1
ATOM 1498 C C . ALA A 1 192 ? 35.450 10.323 -8.787 1.00 41.97 192 ALA A C 1
ATOM 1500 O O . ALA A 1 192 ? 35.080 11.069 -7.887 1.00 41.97 192 ALA A O 1
ATOM 1501 N N . ARG A 1 193 ? 35.128 10.585 -10.064 1.00 44.34 193 ARG A N 1
ATOM 1502 C CA . ARG A 1 193 ? 34.263 11.695 -10.510 1.00 44.34 193 ARG A CA 1
ATOM 1503 C C . ARG A 1 193 ? 33.367 11.257 -11.672 1.00 44.34 193 ARG A C 1
ATOM 1505 O O . ARG A 1 193 ? 33.549 11.695 -12.803 1.00 44.34 193 ARG A O 1
ATOM 1512 N N . ALA A 1 194 ? 32.418 10.363 -11.417 1.00 44.78 194 ALA A N 1
ATOM 1513 C CA . ALA A 1 194 ? 31.260 10.239 -12.298 1.00 44.78 194 ALA A CA 1
ATOM 1514 C C . ALA A 1 194 ? 30.241 11.300 -11.859 1.00 44.78 194 ALA A C 1
ATOM 1516 O O . ALA A 1 194 ? 29.817 11.320 -10.706 1.00 44.78 194 ALA A O 1
ATOM 1517 N N . THR A 1 195 ? 29.914 12.230 -12.753 1.00 48.94 195 THR A N 1
ATOM 1518 C CA . THR A 1 195 ? 28.851 13.220 -12.550 1.00 48.94 195 THR A CA 1
ATOM 1519 C C . THR A 1 195 ? 27.515 12.514 -12.288 1.00 48.94 195 THR A C 1
ATOM 1521 O O . THR A 1 195 ? 27.307 11.381 -12.724 1.00 48.94 195 THR A O 1
ATOM 1524 N N . GLY A 1 196 ? 26.588 13.182 -11.590 1.00 52.56 196 GLY A N 1
ATOM 1525 C CA . GLY A 1 196 ? 25.285 12.617 -11.196 1.00 52.56 196 GLY A CA 1
ATOM 1526 C C . GLY A 1 196 ? 24.381 12.139 -12.348 1.00 52.56 196 GLY A C 1
ATOM 1527 O O . GLY A 1 196 ? 23.342 11.537 -12.088 1.00 52.56 196 GLY A O 1
ATOM 1528 N N . ASP A 1 197 ? 24.784 12.363 -13.602 1.00 59.69 197 ASP A N 1
ATOM 1529 C CA . ASP A 1 197 ? 24.069 11.966 -14.817 1.00 59.69 197 ASP A CA 1
ATOM 1530 C C . ASP A 1 197 ? 24.645 10.707 -15.502 1.00 59.69 197 ASP A C 1
ATOM 1532 O O . ASP A 1 197 ? 24.136 10.282 -16.539 1.00 59.69 197 ASP A O 1
ATOM 1536 N N . ALA A 1 198 ? 25.683 10.067 -14.948 1.00 67.06 198 ALA A N 1
ATOM 1537 C CA . ALA A 1 198 ? 26.242 8.842 -15.524 1.00 67.06 198 ALA A CA 1
ATOM 1538 C C . ALA A 1 198 ? 25.188 7.715 -15.598 1.00 67.06 198 ALA A C 1
ATOM 1540 O O . ALA A 1 198 ? 24.637 7.282 -14.584 1.00 67.06 198 ALA A O 1
ATOM 1541 N N . GLY A 1 199 ? 24.900 7.248 -16.818 1.00 74.56 199 GLY A N 1
ATOM 1542 C CA . GLY A 1 199 ? 23.888 6.222 -17.097 1.00 74.56 199 GLY A CA 1
ATOM 1543 C C . GLY A 1 199 ? 22.440 6.725 -17.085 1.00 74.56 199 GLY A C 1
ATOM 1544 O O . GLY A 1 199 ? 21.529 5.932 -17.310 1.00 74.56 199 GLY A O 1
ATOM 1545 N N . LYS A 1 200 ? 22.203 8.022 -16.861 1.00 84.31 200 LYS A N 1
ATOM 1546 C CA . LYS A 1 200 ? 20.865 8.618 -16.892 1.00 84.31 200 LYS A CA 1
ATOM 1547 C C . LYS A 1 200 ? 20.308 8.660 -18.312 1.00 84.31 200 LYS A C 1
ATOM 1549 O O . LYS A 1 200 ? 21.056 8.825 -19.277 1.00 84.31 200 LYS A O 1
ATOM 1554 N N . VAL A 1 201 ? 18.995 8.498 -18.426 1.00 86.50 201 VAL A N 1
ATOM 1555 C CA . VAL A 1 201 ? 18.257 8.698 -19.674 1.00 86.50 201 VAL A CA 1
ATOM 1556 C C . VAL A 1 201 ? 17.150 9.731 -19.498 1.00 86.50 201 VAL A C 1
ATOM 1558 O O . VAL A 1 201 ? 16.588 9.881 -18.411 1.00 86.50 201 VAL A O 1
ATOM 1561 N N . TRP A 1 202 ? 16.826 10.424 -20.583 1.00 86.25 202 TRP A N 1
ATOM 1562 C CA . TRP A 1 202 ? 15.783 11.436 -20.663 1.00 86.25 202 TRP A CA 1
ATOM 1563 C C . TRP A 1 202 ? 14.699 10.988 -21.637 1.00 86.25 202 TRP A C 1
ATOM 1565 O O . TRP A 1 202 ? 14.979 10.482 -22.726 1.00 86.25 202 TRP A O 1
ATOM 1575 N N . ALA A 1 203 ? 13.448 11.174 -21.228 1.00 85.38 203 ALA A N 1
ATOM 1576 C CA . ALA A 1 203 ? 12.302 10.910 -22.078 1.00 85.38 203 ALA A CA 1
ATOM 1577 C C . ALA A 1 203 ? 12.181 12.002 -23.144 1.00 85.38 203 ALA A C 1
ATOM 1579 O O . ALA A 1 203 ? 11.847 13.134 -22.812 1.00 85.38 203 ALA A O 1
ATOM 1580 N N . VAL A 1 204 ? 12.423 11.651 -24.408 1.00 84.06 204 VAL A N 1
ATOM 1581 C CA . VAL A 1 204 ? 12.174 12.540 -25.562 1.00 84.06 204 VAL A CA 1
ATOM 1582 C C . VAL A 1 204 ? 10.747 12.385 -26.096 1.00 84.06 204 VAL A C 1
ATOM 1584 O O . VAL A 1 204 ? 10.182 13.303 -26.677 1.00 84.06 204 VAL A O 1
ATOM 1587 N N . ASN A 1 205 ? 10.130 11.227 -25.851 1.00 82.12 205 ASN A N 1
ATOM 1588 C CA . ASN A 1 205 ? 8.725 10.943 -26.109 1.00 82.12 205 ASN A CA 1
ATOM 1589 C C . ASN A 1 205 ? 8.108 10.156 -24.940 1.00 82.12 205 ASN A C 1
ATOM 1591 O O . ASN A 1 205 ? 8.808 9.677 -24.040 1.00 82.12 205 ASN A O 1
ATOM 1595 N N . ARG A 1 206 ? 6.776 10.028 -24.944 1.00 84.75 206 ARG A N 1
ATOM 1596 C CA . ARG A 1 206 ? 6.020 9.263 -23.946 1.00 84.75 206 ARG A CA 1
ATOM 1597 C C . ARG A 1 206 ? 5.159 8.206 -24.624 1.00 84.75 206 ARG A C 1
ATOM 1599 O O . ARG A 1 206 ? 4.612 8.441 -25.693 1.00 84.75 206 ARG A O 1
ATOM 1606 N N . ILE A 1 207 ? 5.043 7.071 -23.950 1.00 84.62 207 ILE A N 1
ATOM 1607 C CA . ILE A 1 207 ? 4.116 5.984 -24.250 1.00 84.62 207 ILE A CA 1
ATOM 1608 C C . ILE A 1 207 ? 3.236 5.839 -23.015 1.00 84.62 207 ILE A C 1
ATOM 1610 O O . ILE A 1 207 ? 3.742 5.898 -21.887 1.00 84.62 207 ILE A O 1
ATOM 1614 N N . ASP A 1 208 ? 1.934 5.679 -23.216 1.00 82.50 208 ASP A N 1
ATOM 1615 C CA . ASP A 1 208 ? 1.003 5.543 -22.104 1.00 82.50 208 ASP A CA 1
ATOM 1616 C C . ASP A 1 208 ? 1.348 4.321 -21.252 1.00 82.50 208 ASP A C 1
ATOM 1618 O O . ASP A 1 208 ? 1.818 3.294 -21.748 1.00 82.50 208 ASP A O 1
ATOM 1622 N N . ALA A 1 209 ? 1.125 4.438 -19.940 1.00 77.69 209 ALA A N 1
ATOM 1623 C CA . ALA A 1 209 ? 1.447 3.383 -18.985 1.00 77.69 209 ALA A CA 1
ATOM 1624 C C . ALA A 1 209 ? 0.963 1.989 -19.437 1.00 77.69 209 ALA A C 1
ATOM 1626 O O . ALA A 1 209 ? 1.811 1.097 -19.468 1.00 77.69 209 ALA A O 1
ATOM 1627 N N . PRO A 1 210 ? -0.305 1.780 -19.861 1.00 77.19 210 PRO A N 1
ATOM 1628 C CA . PRO A 1 210 ? -0.792 0.454 -20.255 1.00 77.19 210 PRO A CA 1
ATOM 1629 C C . PRO A 1 210 ? -0.226 -0.076 -21.582 1.00 77.19 210 PRO A C 1
ATOM 1631 O O . PRO A 1 210 ? -0.394 -1.254 -21.865 1.00 77.19 210 PRO A O 1
ATOM 1634 N N . VAL A 1 211 ? 0.433 0.745 -22.402 1.00 82.06 211 VAL A N 1
ATOM 1635 C CA . VAL A 1 211 ? 0.889 0.339 -23.739 1.00 82.06 211 VAL A CA 1
ATOM 1636 C C . VAL A 1 211 ? 2.303 -0.234 -23.665 1.00 82.06 211 VAL A C 1
ATOM 1638 O O . VAL A 1 211 ? 3.219 0.446 -23.204 1.00 82.06 211 VAL A O 1
ATOM 1641 N N . SER A 1 212 ? 2.509 -1.467 -24.121 1.00 86.25 212 SER A N 1
ATOM 1642 C CA . SER A 1 212 ? 3.846 -2.036 -24.339 1.00 86.25 212 SER A CA 1
ATOM 1643 C C . SER A 1 212 ? 4.413 -1.623 -25.701 1.00 86.25 212 SER A C 1
ATOM 1645 O O . SER A 1 212 ? 3.657 -1.334 -26.628 1.00 86.25 212 SER A O 1
ATOM 1647 N N . GLY A 1 213 ? 5.739 -1.618 -25.853 1.00 88.50 213 GLY A N 1
ATOM 1648 C CA . GLY A 1 213 ? 6.379 -1.389 -27.152 1.00 88.50 213 GLY A CA 1
ATOM 1649 C C . GLY A 1 213 ? 7.738 -0.704 -27.073 1.00 88.50 213 GLY A C 1
ATOM 1650 O O . GLY A 1 213 ? 8.340 -0.600 -26.009 1.00 88.50 213 GLY A O 1
ATOM 1651 N N . ILE A 1 214 ? 8.232 -0.223 -28.213 1.00 92.81 214 ILE A N 1
ATOM 1652 C CA . ILE A 1 214 ? 9.551 0.409 -28.297 1.00 92.81 214 ILE A CA 1
ATOM 1653 C C . ILE A 1 214 ? 9.491 1.862 -27.822 1.00 92.81 214 ILE A C 1
ATOM 1655 O O . ILE A 1 214 ? 8.826 2.703 -28.425 1.00 92.81 214 ILE A O 1
ATOM 1659 N N . TRP A 1 215 ? 10.246 2.164 -26.768 1.00 93.25 215 TRP A N 1
ATOM 1660 C CA . TRP A 1 215 ? 10.504 3.510 -26.273 1.00 93.25 215 TRP A CA 1
ATOM 1661 C C . TRP A 1 215 ? 11.926 3.950 -26.627 1.00 93.25 215 TRP A C 1
ATOM 1663 O O . TRP A 1 215 ? 12.873 3.172 -26.513 1.00 93.25 215 TRP A O 1
ATOM 1673 N N . LEU A 1 216 ? 12.084 5.207 -27.045 1.00 91.94 216 LEU A N 1
ATOM 1674 C CA . LEU A 1 216 ? 13.341 5.733 -27.581 1.00 91.94 216 LEU A CA 1
ATOM 1675 C C . LEU A 1 216 ? 13.866 6.887 -26.721 1.00 91.94 216 LEU A C 1
ATOM 1677 O O . LEU A 1 216 ? 13.687 8.039 -27.102 1.00 91.94 216 LEU A O 1
ATOM 1681 N N . PRO A 1 217 ? 14.466 6.643 -25.546 1.00 89.75 217 PRO A N 1
ATOM 1682 C CA . PRO A 1 217 ? 15.033 7.724 -24.752 1.00 89.75 217 PRO A CA 1
ATOM 1683 C C . PRO A 1 217 ? 16.402 8.202 -25.252 1.00 89.75 217 PRO A C 1
ATOM 1685 O O . PRO A 1 217 ? 17.150 7.484 -25.918 1.00 89.75 217 PRO A O 1
ATOM 1688 N N . ALA A 1 218 ? 16.766 9.416 -24.838 1.00 87.69 218 ALA A N 1
ATOM 1689 C CA . ALA A 1 218 ? 18.100 9.965 -25.036 1.00 87.69 218 ALA A CA 1
ATOM 1690 C C . ALA A 1 218 ? 18.992 9.688 -23.819 1.00 87.69 218 ALA A C 1
ATOM 1692 O O . ALA A 1 218 ? 18.562 9.809 -22.675 1.00 87.69 218 ALA A O 1
ATOM 1693 N N . ALA A 1 219 ? 20.258 9.370 -24.061 1.00 83.25 219 ALA A N 1
ATOM 1694 C CA . ALA A 1 219 ? 21.325 9.244 -23.068 1.00 83.25 219 ALA A CA 1
ATOM 1695 C C . ALA A 1 219 ? 22.280 10.449 -23.053 1.00 83.25 219 ALA A C 1
ATOM 1697 O O . ALA A 1 219 ? 23.228 10.468 -22.267 1.00 83.25 219 ALA A O 1
ATOM 1698 N N . ALA A 1 220 ? 22.030 11.446 -23.904 1.00 74.75 220 ALA A N 1
ATOM 1699 C CA . ALA A 1 220 ? 22.755 12.706 -23.951 1.00 74.75 220 ALA A CA 1
ATOM 1700 C C . ALA A 1 220 ? 21.769 13.874 -23.755 1.00 74.75 220 ALA A C 1
ATOM 1702 O O . ALA A 1 220 ? 20.771 13.931 -24.479 1.00 74.75 220 ALA A O 1
ATOM 1703 N N . PRO A 1 221 ? 22.046 14.832 -22.847 1.00 61.75 221 PRO A N 1
ATOM 1704 C CA . PRO A 1 221 ? 21.181 15.993 -22.624 1.00 61.75 221 PRO A CA 1
ATOM 1705 C C . PRO A 1 221 ? 20.898 16.796 -23.901 1.00 61.75 221 PRO A C 1
ATOM 1707 O O . PRO A 1 221 ? 19.807 17.326 -24.063 1.00 61.75 221 PRO A O 1
ATOM 1710 N N . ALA A 1 222 ? 21.864 16.839 -24.826 1.00 62.22 222 ALA A N 1
ATOM 1711 C CA . ALA A 1 222 ? 21.770 17.577 -26.085 1.00 62.22 222 ALA A CA 1
ATOM 1712 C C . ALA A 1 222 ? 20.718 17.029 -27.068 1.00 62.22 222 ALA A C 1
ATOM 1714 O O . ALA A 1 222 ? 20.338 17.742 -27.986 1.00 62.22 222 ALA A O 1
ATOM 1715 N N . MET A 1 223 ? 20.253 15.786 -26.892 1.00 56.19 223 MET A N 1
ATOM 1716 C CA . MET A 1 223 ? 19.198 15.189 -27.723 1.00 56.19 223 MET A CA 1
ATOM 1717 C C . MET A 1 223 ? 17.803 15.260 -27.088 1.00 56.19 223 MET A C 1
ATO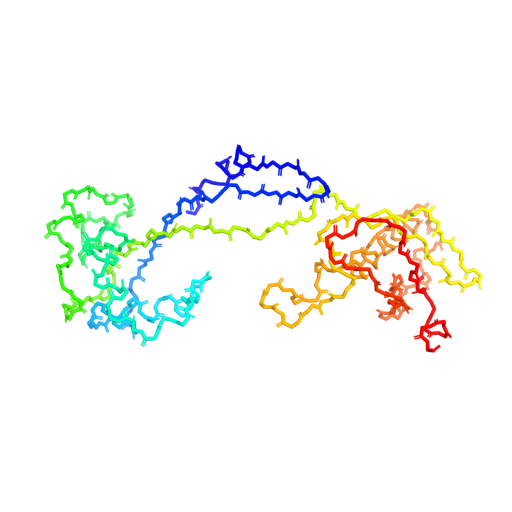M 1719 O O . MET A 1 223 ? 16.836 14.813 -27.694 1.00 56.19 223 MET A O 1
ATOM 1723 N N . ALA A 1 224 ? 17.697 15.750 -25.850 1.00 54.47 224 ALA A N 1
ATOM 1724 C CA . ALA A 1 224 ? 16.435 15.816 -25.115 1.00 54.47 224 ALA A CA 1
ATOM 1725 C C . ALA A 1 224 ? 15.750 17.193 -25.180 1.00 54.47 224 ALA A C 1
ATOM 1727 O O . ALA A 1 224 ? 14.693 17.356 -24.569 1.00 54.47 224 ALA A O 1
ATOM 1728 N N . GLY A 1 225 ? 16.374 18.164 -25.858 1.00 42.88 225 GLY A N 1
ATOM 1729 C CA . GLY A 1 225 ? 15.886 19.534 -26.046 1.00 42.88 225 GLY A CA 1
ATOM 1730 C C . GLY A 1 225 ? 15.310 19.771 -27.431 1.00 42.88 225 GLY A C 1
ATOM 1731 O O . GLY A 1 225 ? 15.786 19.112 -28.381 1.00 42.88 225 GLY A O 1
#

Sequence (225 aa):
RDDDDSDALDRSFACGGLRYVEPYRRRVRVRVSKRHEGAFRDVLVNQVSKSEFAARNSDDVDAYWATALAARRVRCVIDALRKMPRGGEATEEMWTEMGVEHLDEFVPAGTLLEIERCVHERCVADAMPEIVFECEKTGLVVVEKPAGVPVLAGAAPGWQGYGNLAALTSALRRRRAAKDDAADETRRTKRARATGDAGKVWAVNRIDAPVSGIWLPAAAPAMAG

Secondary structure (DSSP, 8-state):
----SHHHHTTEEEETTEEEE--EEEEEEEEPPGGG-EEHHHHHHHHHTTTT------S-HHHHHHHHHHTTSEEEETTHHHHSTT--PPPHHHHHHSS-SSSSSEE-TT-EEEEEEEE-PPPEESS--EEEEEETTTTEEEEEEPTT--SS--SSTT-SSSSSHHHHHHHHHHHHHHHHHHH-TTTTTS-S---TTTT--B-SS---TT--EEE--BSSGGG--

Radius of gyration: 24.97 Å; chains: 1; bounding box: 64×36×62 Å

Organism: NCBI:txid242159

Foldseek 3Di:
DDDDPPVQVVQWDDDQQWIFGDWDKDKDKDFQAQVQWFFQLSNVVVVQVPDVRVDPPDVDSQVVVLVCVVVVQKFKQQPCCVVQVVDDDDDPCSRPVRTDNHRRDTRHGGMMMMHMDTDGDDIAGPDQKDFPDADPVQQKTKIFFGAQAWQAQDPDPPSPPQRHNQNSQLVVQVVVVVVVCVVDPVNVPPDPDDDPLRSGWDQLDTDDRRDTGIGIIGSDPVVSD

pLDDT: mean 75.23, std 16.11, range [37.19, 94.62]